Protein 8C27 (pdb70)

Secondary structure (DSSP, 8-state):
-----EE--BTTEEEEEEEEEETTEEE-EEEEE---EEEEEEEEEEEEEEEEEEETTEEEEEEEEEEEEEEEEEEE--EES-EEEEEES--SSS-EEEEEE-SSEEEEEEEEETTEEEEEEEE-PPP----/--PPPEE--BTTBEEEEEEEEETTEEE-EEEEE---EEEEEEEE--EEEEEEEESSSSEEEEEEE--EEEEEEEEE--EES-EEEEE-S--TTS-EEEEEE-SSEEEEEEEEETTEEEEEEEE-

Nearest PDB structures (foldseek):
  8c27-assembly1_A  TM=1.008E+00  e=6.687E-25  Streptococcus agalactiae
  8c27-assembly2_B  TM=8.966E-01  e=3.170E-21  Streptococcus agalactiae
  2xtl-assembly1_A  TM=9.136E-01  e=6.157E-16  Streptococcus agalactiae 515
  4qqo-assembly1_A  TM=1.684E-01  e=1.801E-01  Mus musculus
  7qid-assembly1_C  TM=2.859E-01  e=2.344E+00  Homo sapiens

Solvent-accessible surface area: 14964 Å² total; per-residue (Å²): 172,72,144,41,82,81,18,95,4,72,102,112,64,0,25,1,34,0,38,0,1,49,114,56,77,127,32,66,102,49,131,40,107,13,65,0,52,2,28,0,20,11,69,47,160,132,28,124,24,71,125,138,114,124,126,122,73,120,78,111,52,80,89,19,136,75,54,120,65,39,108,43,26,35,5,58,3,25,8,0,7,7,10,45,16,8,3,29,84,13,57,59,89,74,40,7,56,0,40,6,118,26,78,38,20,18,23,52,12,64,35,22,93,125,6,50,0,39,0,63,0,38,103,83,74,144,160,125,118,126,228,156,61,130,34,72,91,18,94,2,67,102,116,67,0,21,1,33,2,42,1,0,60,132,46,102,112,25,66,103,50,138,47,115,12,78,0,54,1,28,0,21,12,63,73,106,101,43,126,64,94,86,168,74,140,147,112,65,136,82,129,70,50,93,14,93,107,96,116,66,49,103,42,18,31,3,88,6,36,10,0,6,8,12,40,14,8,0,27,90,13,63,67,94,79,31,7,56,1,50,15,201,21,80,31,11,26,22,41,13,69,35,23,104,116,6,48,0,42,0,70,0,29,96,131

InterPro domains:
  IPR013783 Immunoglobulin-like fold [G3DSA:2.60.40.10] (31-193)
  IPR013783 Immunoglobulin-like fold [G3DSA:2.60.40.10] (457-640)
  IPR019931 LPXTG cell wall anchor motif [PF00746] (636-670)
  IPR026466 Fimbrial isopeptide formation D2 domain [TIGR04226] (193-332)
  IPR032332 Gram-positive pilin backbone subunit 3, Cna-B-like domain [PF16570] (393-479)
  IPR032334 Gram-positive pilin backbone subunit 2, Cna-B-like domain [PF16569] (222-335)
  IPR032364 Gram-positive pilin subunit D1, N-terminal [PF16555] (34-191)
  IPR041033 SpaA-like, prealbumin fold domain subgroup 1 [PF17802] (558-611)

Organism: Streptococcus agalactiae (NCBI:txid1311)

Foldseek 3Di:
DDDWDKDFADPQKAKEWEFEDEPNHGDADQVAFWWKKKWKKWFDWPAWDWDWDDDPHDIDIGIDTDTDIDTDDMDTDTHRHTDMDMDGRHDRVTMMTMDMDTPQWDWDQPDGPDRYGYTYTYGDDDDDDDD/DEDWDKDFADPQKAKEWEFEDEVNHTDADQPAFWWKKKWKWWKDFDWDDWDWDQDPNDTDTHTRIDIDTHTDDMDTDTHNHTDMDMDGNHDRPTMITMDMDIPQWDWDFDDCPNRYTYIYTYGD

Structure (mmCIF, N/CA/C/O backbone):
data_8C27
#
_entry.id   8C27
#
_cell.length_a   71.391
_cell.length_b   118.047
_cell.length_c   189.815
_cell.angle_alpha   90.000
_cell.angle_beta   90.000
_cell.angle_gamma   90.000
#
_symmetry.space_group_name_H-M   'F 2 2 2'
#
loop_
_entity.id
_entity.type
_entity.pdbx_description
1 polymer 'PI-2a backbone protein'
2 non-polymer 1,2-ETHANEDIOL
3 water water
#
loop_
_atom_site.group_PDB
_atom_site.id
_atom_site.type_symbol
_atom_site.label_atom_id
_atom_site.label_alt_id
_atom_site.label_comp_id
_atom_site.label_asym_id
_atom_site.label_entity_id
_atom_site.label_seq_id
_atom_site.pdbx_PDB_ins_code
_atom_site.Cartn_x
_atom_site.Cartn_y
_atom_site.Cartn_z
_atom_site.occupancy
_atom_site.B_iso_or_equiv
_atom_site.auth_seq_id
_atom_site.auth_comp_id
_atom_site.auth_asym_id
_atom_site.auth_atom_id
_atom_site.pdbx_PDB_model_num
ATOM 1 N N . GLU A 1 1 ? -2.90600 12.28900 -19.08400 1.000 98.59348 26 GLU A N 1
ATOM 2 C CA . GLU A 1 1 ? -1.91400 12.50700 -20.17500 1.000 94.30348 26 GLU A CA 1
ATOM 3 C C . GLU A 1 1 ? -2.00700 11.38500 -21.22400 1.000 88.71500 26 GLU A C 1
ATOM 4 O O . GLU A 1 1 ? -1.19600 11.30200 -22.14900 1.000 87.78838 26 GLU A O 1
ATOM 10 N N . ASN A 1 2 ? -3.05800 10.56100 -21.13200 1.000 84.97222 27 ASN A N 1
ATOM 11 C CA . ASN A 1 2 ? -2.99200 9.17400 -21.56300 1.000 81.14464 27 ASN A CA 1
ATOM 12 C C . ASN A 1 2 ? -3.20600 9.01100 -23.06900 1.000 76.85268 27 ASN A C 1
ATOM 13 O O . ASN A 1 2 ? -3.57800 9.93600 -23.80600 1.000 69.25779 27 ASN A O 1
ATOM 18 N N . GLU A 1 3 ? -2.95500 7.76500 -23.48100 1.000 74.92165 28 GLU A N 1
ATOM 19 C CA . GLU A 1 3 ? -3.25100 7.27000 -24.81100 1.000 78.66460 28 GLU A CA 1
ATOM 20 C C . GLU A 1 3 ? -4.72300 6.83000 -24.85600 1.000 73.41290 28 GLU A C 1
ATOM 21 O O . GLU A 1 3 ? -5.12800 6.05700 -23.97800 1.000 75.33917 28 GLU A O 1
ATOM 27 N N . PRO A 1 4 ? -5.56000 7.30100 -25.83900 1.000 65.01101 29 PRO A N 1
ATOM 28 C CA . PRO A 1 4 ? -6.90700 6.76500 -26.08000 1.000 67.74367 29 PRO A CA 1
ATOM 29 C C . PRO A 1 4 ? -6.99500 5.24000 -26.01800 1.000 68.33105 29 PRO A C 1
ATOM 30 O O . PRO A 1 4 ? -6.06500 4.54800 -26.42300 1.000 75.55718 29 PRO A O 1
ATOM 34 N N . LYS A 1 5 ? -8.12000 4.73300 -25.49500 1.000 58.45536 30 LYS A N 1
ATOM 35 C CA . LYS A 1 5 ? -8.32700 3.30900 -25.31800 1.000 59.66939 30 LYS A CA 1
ATOM 36 C C . LYS A 1 5 ? -9.42600 2.81100 -26.24700 1.000 57.98668 30 LYS A C 1
ATOM 37 O O . LYS A 1 5 ? -10.29900 3.56500 -26.67600 1.000 60.81479 30 LYS A O 1
ATOM 43 N N . GLU A 1 6 ? -9.35800 1.50400 -26.51300 1.000 51.07088 31 GLU A N 1
ATOM 44 C CA . GLU A 1 6 ? -10.32400 0.81800 -27.33900 1.000 49.74033 31 GLU A CA 1
ATOM 45 C C . GLU A 1 6 ? -11.08700 -0.20400 -26.50300 1.000 51.08109 31 GLU A C 1
ATOM 46 O O . GLU A 1 6 ? -10.69700 -0.58700 -25.40400 1.000 54.40773 31 GLU A O 1
ATOM 52 N N . GLY A 1 7 ? -12.17100 -0.69700 -27.08500 1.000 50.88734 32 GLY A N 1
ATOM 53 C CA . GLY A 1 7 ? -13.05500 -1.63800 -26.42900 1.000 48.34676 32 GLY A CA 1
ATOM 54 C C . GLY A 1 7 ? -14.28500 -1.79000 -27.31400 1.000 50.68856 32 GLY A C 1
ATOM 55 O O . GLY A 1 7 ? -14.36600 -1.14900 -28.37200 1.000 50.39395 32 GLY A O 1
ATOM 56 N N . ILE A 1 8 ? -15.20300 -2.64800 -26.86800 1.000 45.53029 33 ILE A N 1
ATOM 57 C CA . ILE A 1 8 ? -16.36300 -3.03500 -27.65200 1.000 46.95722 33 ILE A CA 1
ATOM 58 C C . ILE A 1 8 ? -17.62000 -2.52500 -26.94300 1.000 46.78195 33 ILE A C 1
ATOM 59 O O . ILE A 1 8 ? -17.58800 -2.19600 -25.74800 1.000 46.80778 33 ILE A O 1
ATOM 64 N N . PRO A 1 9 ? -18.74000 -2.34100 -27.67900 1.000 41.72894 34 PRO A N 1
ATOM 65 C CA . PRO A 1 9 ? -19.98800 -1.95700 -27.04400 1.000 43.47066 34 PRO A CA 1
ATOM 66 C C . PRO A 1 9 ? -20.47600 -3.05900 -26.11100 1.000 45.65711 34 PRO A C 1
ATOM 67 O O . PRO A 1 9 ? -20.10300 -4.21000 -26.26800 1.000 47.13676 34 PRO A O 1
ATOM 71 N N . VAL A 1 10 ? -21.28100 -2.67400 -25.11800 1.000 41.35465 35 VAL A N 1
ATOM 72 C CA . VAL A 1 10 ? -22.15300 -3.60400 -24.43800 1.000 41.78903 35 VAL A CA 1
ATOM 73 C C . VAL A 1 10 ? -23.55200 -3.20600 -24.86700 1.000 49.01558 35 VAL A C 1
ATOM 74 O O . VAL A 1 10 ? -23.92200 -2.04500 -24.72100 1.000 51.48246 35 VAL A O 1
ATOM 78 N N . ASP A 1 11 ? -24.27200 -4.15800 -25.47000 1.000 56.03003 36 ASP A N 1
ATOM 79 C CA . ASP A 1 11 ? -25.64700 -3.97200 -25.90900 1.000 53.11520 36 ASP A CA 1
ATOM 80 C C . ASP A 1 11 ? -25.75800 -2.80500 -26.89000 1.000 47.27737 36 ASP A C 1
ATOM 81 O O . ASP A 1 11 ? -26.63900 -1.96400 -26.75100 1.000 48.32567 36 ASP A O 1
ATOM 86 N N . LYS A 1 12 ? -24.84100 -2.73400 -27.86100 1.000 41.60066 37 LYS A N 1
ATOM 87 C CA . LYS A 1 12 ? -24.91300 -1.73400 -28.91800 1.000 44.78526 37 LYS A CA 1
ATOM 88 C C . LYS A 1 12 ? -24.65600 -0.30500 -28.42300 0.800 43.17390 37 LYS A C 1
ATOM 89 O O . LYS A 1 12 ? -25.01000 0.64400 -29.11500 0.800 40.52623 37 LYS A O 1
ATOM 95 N N . LYS A 1 13 ? -24.02000 -0.13700 -27.25200 1.000 44.42009 38 LYS A N 1
ATOM 96 C CA . LYS A 1 13 ? -23.85700 1.17200 -26.62800 1.000 43.00314 38 LYS A CA 1
ATOM 97 C C . LYS A 1 13 ? -22.47900 1.27700 -25.96800 1.000 42.04393 38 LYS A C 1
ATOM 98 O O . LYS A 1 13 ? -21.93400 0.26100 -25.55400 1.000 40.71368 38 LYS A O 1
ATOM 104 N N . ILE A 1 14 ? -21.91700 2.50700 -25.98600 1.000 37.18934 39 ILE A N 1
ATOM 105 C CA . ILE A 1 14 ? -20.67800 2.91000 -25.33100 1.000 33.39829 39 ILE A CA 1
ATOM 106 C C . ILE A 1 14 ? -20.93100 4.26400 -24.67200 1.000 38.87504 39 ILE A C 1
ATOM 107 O O . ILE A 1 14 ? -21.15600 5.26300 -25.35200 1.000 39.83119 39 ILE A O 1
ATOM 112 N N . THR A 1 15 ? -20.84000 4.28300 -23.34200 1.000 42.09776 40 THR A N 1
ATOM 113 C CA . THR A 1 15 ? -20.96700 5.46800 -22.50500 1.000 39.55047 40 THR A CA 1
ATOM 114 C C . THR A 1 15 ? -19.59400 6.08600 -22.23200 1.000 42.40286 40 THR A C 1
ATOM 115 O O . THR A 1 15 ? -18.70900 5.40200 -21.72000 1.000 45.20913 40 THR A O 1
ATOM 119 N N . VAL A 1 16 ? -19.41600 7.37500 -22.54700 1.000 41.01059 41 VAL A N 1
ATOM 120 C CA . VAL A 1 16 ? -18.30700 8.15300 -21.98700 1.000 48.24832 41 VAL A CA 1
ATOM 121 C C . VAL A 1 16 ? -18.68800 8.67600 -20.59000 1.000 48.74970 41 VAL A C 1
ATOM 122 O O . VAL A 1 16 ? -19.67300 9.40500 -20.39300 1.000 49.10952 41 VAL A O 1
ATOM 126 N N . ASN A 1 17 ? -17.88300 8.32000 -19.59500 1.000 45.82150 42 ASN A N 1
ATOM 127 C CA . ASN A 1 17 ? -18.22100 8.66500 -18.22800 1.000 49.54618 42 ASN A CA 1
ATOM 128 C C . ASN A 1 17 ? -17.17300 9.66200 -17.76000 1.000 48.80129 42 ASN A C 1
ATOM 129 O O . ASN A 1 17 ? -16.07800 9.23200 -17.44000 1.000 47.07324 42 ASN A O 1
ATOM 134 N N . LYS A 1 18 ? -17.53700 10.96300 -17.78000 1.000 47.06482 43 LYS A N 1
ATOM 135 C CA . LYS A 1 18 ? -16.62500 12.10400 -17.68100 1.000 50.25980 43 LYS A CA 1
ATOM 136 C C . LYS A 1 18 ? -16.63300 12.78000 -16.28800 1.000 53.16913 43 LYS A C 1
ATOM 137 O O . LYS A 1 18 ? -17.70100 13.02500 -15.71200 1.000 55.77278 43 LYS A O 1
ATOM 143 N N . THR A 1 19 ? -15.42300 13.05400 -15.74200 1.000 53.40793 44 THR A N 1
ATOM 144 C CA . THR A 1 19 ? -15.19300 13.93800 -14.59700 1.000 52.92465 44 THR A CA 1
ATOM 145 C C . THR A 1 19 ? -14.19100 15.04000 -14.97200 1.000 52.63151 44 THR A C 1
ATOM 146 O O . THR A 1 19 ? -13.57500 14.97700 -16.03800 1.000 55.32281 44 THR A O 1
ATOM 150 N N . TRP A 1 20 ? -14.08500 16.06800 -14.09900 1.000 57.53899 45 TRP A N 1
ATOM 151 C CA . TRP A 1 20 ? -13.13800 17.18100 -14.20900 1.000 57.85241 45 TRP A CA 1
ATOM 152 C C . TRP A 1 20 ? -12.34500 17.32900 -12.91000 1.000 62.91858 45 TRP A C 1
ATOM 153 O O . TRP A 1 20 ? -12.71300 16.74600 -11.88800 1.000 62.58853 45 TRP A O 1
ATOM 164 N N . ALA A 1 21 ? -11.24200 18.09900 -12.95900 1.000 69.44127 46 ALA A N 1
ATOM 165 C CA . ALA A 1 21 ? -10.30100 18.13900 -11.83800 1.000 76.63183 46 ALA A CA 1
ATOM 166 C C . ALA A 1 21 ? -9.22700 19.23100 -12.00200 1.000 74.52417 46 ALA A C 1
ATOM 167 O O . ALA A 1 21 ? -8.81200 19.58800 -13.10500 1.000 69.17461 46 ALA A O 1
ATOM 169 N N . VAL A 1 22 ? -8.80000 19.79200 -10.86100 1.000 80.62950 47 VAL A N 1
ATOM 170 C CA . VAL A 1 22 ? -7.52600 20.48600 -10.79400 1.000 78.05090 47 VAL A CA 1
ATOM 171 C C . VAL A 1 22 ? -6.71600 19.84500 -9.66700 1.000 80.30190 47 VAL A C 1
ATOM 172 O O . VAL A 1 22 ? -7.28200 19.43000 -8.66300 1.000 81.31282 47 VAL A O 1
ATOM 176 N N . ASP A 1 23 ? -5.41400 19.66100 -9.93100 1.000 77.52929 48 ASP A N 1
ATOM 177 C CA . ASP A 1 23 ? -4.46700 18.96600 -9.07000 1.000 85.40443 48 ASP A CA 1
ATOM 178 C C . ASP A 1 23 ? -5.07600 17.70900 -8.44200 1.000 85.87720 48 ASP A C 1
ATOM 179 O O . ASP A 1 23 ? -4.89400 17.45600 -7.25300 1.000 87.51610 48 ASP A O 1
ATOM 184 N N . GLY A 1 24 ? -5.70500 16.87400 -9.28500 1.000 88.02933 49 GLY A N 1
ATOM 185 C CA . GLY A 1 24 ? -6.36200 15.65600 -8.84000 1.000 87.74296 49 GLY A CA 1
ATOM 186 C C . GLY A 1 24 ? -7.37200 15.98700 -7.74800 1.000 88.46089 49 GLY A C 1
ATOM 187 O O . GLY A 1 24 ? -7.41100 15.31800 -6.72800 1.000 90.50966 49 GLY A O 1
ATOM 188 N N . ASN A 1 25 ? -8.11000 17.08700 -7.95800 1.000 90.37773 50 ASN A N 1
ATOM 189 C CA . ASN A 1 25 ? -9.19000 17.52800 -7.08900 1.000 87.81121 50 ASN A CA 1
ATOM 190 C C . ASN A 1 25 ? -10.49900 17.45500 -7.87700 1.000 85.86841 50 ASN A C 1
ATOM 191 O O . ASN A 1 25 ? -10.66900 18.22300 -8.83100 1.000 76.56837 50 ASN A O 1
ATOM 196 N N . GLU A 1 26 ? -11.40200 16.54500 -7.46100 0.940 85.64672 51 GLU A N 1
ATOM 197 C CA . GLU A 1 26 ? -12.75800 16.48100 -7.99000 0.940 81.52897 51 GLU A CA 1
ATOM 198 C C . GLU A 1 26 ? -13.33600 17.90300 -8.02900 0.940 77.05154 51 GLU A C 1
ATOM 199 O O . GLU A 1 26 ? -13.50900 18.54600 -6.99800 0.940 76.70096 51 GLU A O 1
ATOM 205 N N . VAL A 1 27 ? -13.58300 18.37100 -9.26200 1.000 71.79633 52 VAL A N 1
ATOM 206 C CA . VAL A 1 27 ? -14.22200 19.63400 -9.59900 1.000 67.51831 52 VAL A CA 1
ATOM 207 C C . VAL A 1 27 ? -15.57600 19.34700 -10.27700 1.000 69.46784 52 VAL A C 1
ATOM 208 O O . VAL A 1 27 ? -15.79900 18.26700 -10.85000 1.000 73.53550 52 VAL A O 1
ATOM 212 N N . ASN A 1 28 ? -16.50200 20.31600 -10.15300 1.000 65.82604 53 ASN A N 1
ATOM 213 C CA . ASN A 1 28 ? -17.88700 20.20700 -10.60200 1.000 60.27912 53 ASN A CA 1
ATOM 214 C C . ASN A 1 28 ? -18.50700 21.60200 -10.58500 1.000 56.61211 53 ASN A C 1
ATOM 215 O O . ASN A 1 28 ? -19.04500 22.03900 -9.57700 1.000 59.86588 53 ASN A O 1
ATOM 220 N N . LYS A 1 29 ? -18.40400 22.31000 -11.70100 1.000 59.36335 54 LYS A N 1
ATOM 221 C CA . LYS A 1 29 ? -18.79000 23.70000 -11.77200 1.000 56.27819 54 LYS A CA 1
ATOM 222 C C . LYS A 1 29 ? -19.62200 23.90700 -13.03600 1.000 56.13018 54 LYS A C 1
ATOM 223 O O . LYS A 1 29 ? -19.10200 24.11400 -14.12800 1.000 56.88555 54 LYS A O 1
ATOM 229 N N . ALA A 1 30 ? -20.93900 23.90500 -12.83000 1.000 56.90451 55 ALA A N 1
ATOM 230 C CA . ALA A 1 30 ? -21.94300 23.96100 -13.87900 1.000 54.74725 55 ALA A CA 1
ATOM 231 C C . ALA A 1 30 ? -21.90100 25.27000 -14.66100 1.000 55.03374 55 ALA A C 1
ATOM 232 O O . ALA A 1 30 ? -22.57400 25.34600 -15.68300 1.000 53.09068 55 ALA A O 1
ATOM 234 N N . ASP A 1 31 ? -21.17800 26.29400 -14.16500 1.000 56.98474 56 ASP A N 1
ATOM 235 C CA . ASP A 1 31 ? -21.12100 27.60000 -14.82600 1.000 61.82856 56 ASP A CA 1
ATOM 236 C C . ASP A 1 31 ? -19.79900 27.75700 -15.59300 1.000 56.90852 56 ASP A C 1
ATOM 237 O O . ASP A 1 31 ? -19.64300 28.68000 -16.40200 1.000 52.61979 56 ASP A O 1
ATOM 242 N N . GLU A 1 32 ? -18.87400 26.81200 -15.36900 1.000 50.77608 57 GLU A N 1
ATOM 243 C CA . GLU A 1 32 ? -17.61000 26.80300 -16.07700 1.000 58.49066 57 GLU A CA 1
ATOM 244 C C . GLU A 1 32 ? -17.78100 26.09100 -17.40700 1.000 55.83627 57 GLU A C 1
ATOM 245 O O . GLU A 1 32 ? -17.82500 24.87100 -17.43500 1.000 52.73566 57 GLU A O 1
ATOM 251 N N . THR A 1 33 ? -17.88400 26.87100 -18.47700 1.000 48.74182 58 THR A N 1
ATOM 252 C CA . THR A 1 33 ? -17.85500 26.36800 -19.83400 1.000 48.44104 58 THR A CA 1
ATOM 253 C C . THR A 1 33 ? -16.61200 25.54800 -20.13700 1.000 50.95676 58 THR A C 1
ATOM 254 O O . THR A 1 33 ? -15.57300 25.74300 -19.52500 1.000 57.37220 58 THR A O 1
ATOM 258 N N . VAL A 1 34 ? -16.76800 24.62200 -21.09200 1.000 47.13727 59 VAL A N 1
ATOM 259 C CA . VAL A 1 34 ? -15.67700 23.87200 -21.69700 1.000 45.40675 59 VAL A CA 1
ATOM 260 C C . VAL A 1 34 ? -16.00600 23.68800 -23.18000 1.000 46.63734 59 VAL A C 1
ATOM 261 O O . VAL A 1 34 ? -17.15200 23.91000 -23.57900 1.000 48.58881 59 VAL A O 1
ATOM 265 N N . ASP A 1 35 ? -14.99700 23.38000 -24.01600 1.000 50.83385 60 ASP A N 1
ATOM 266 C CA . ASP A 1 35 ? -15.26400 23.03100 -25.41300 1.000 57.33401 60 ASP A CA 1
ATOM 267 C C . ASP A 1 35 ? -14.81900 21.60100 -25.77600 1.000 50.00623 60 ASP A C 1
ATOM 268 O O . ASP A 1 35 ? -14.66600 21.29400 -26.94900 1.000 50.91703 60 ASP A O 1
ATOM 273 N N . ALA A 1 36 ? -14.69600 20.70100 -24.80000 1.000 45.17057 61 ALA A N 1
ATOM 274 C CA . ALA A 1 36 ? -14.48100 19.28700 -25.07600 1.000 52.83395 61 ALA A CA 1
ATOM 275 C C . ALA A 1 36 ? -15.45400 18.78000 -26.14700 1.000 47.60633 61 ALA A C 1
ATOM 276 O O . ALA A 1 36 ? -16.66100 18.92400 -26.02700 1.000 53.85411 61 ALA A O 1
ATOM 278 N N . VAL A 1 37 ? -14.87400 18.26000 -27.23300 1.000 48.36042 62 VAL A N 1
ATOM 279 C CA . VAL A 1 37 ? -15.56100 17.47100 -28.24000 1.000 49.07782 62 VAL A CA 1
ATOM 280 C C . VAL A 1 37 ? -15.04400 16.04000 -28.14200 1.000 44.29872 62 VAL A C 1
ATOM 281 O O . VAL A 1 37 ? -13.85200 15.83100 -27.96900 1.000 45.02067 62 VAL A O 1
ATOM 285 N N . PHE A 1 38 ? -15.96100 15.07200 -28.21900 1.000 43.81904 63 PHE A N 1
ATOM 286 C CA . PHE A 1 38 ? -15.62400 13.65400 -28.21700 1.000 48.16081 63 PHE A CA 1
ATOM 287 C C . PHE A 1 38 ? -15.97500 13.07300 -29.56600 1.000 45.90164 63 PHE A C 1
ATOM 288 O O . PHE A 1 38 ? -17.09600 13.28700 -30.02000 1.000 43.39341 63 PHE A O 1
ATOM 296 N N . THR A 1 39 ? -15.00700 12.38800 -30.18400 1.000 41.98934 64 THR A N 1
ATOM 297 C CA . THR A 1 39 ? -15.26300 11.70300 -31.44000 1.000 46.42794 64 THR A CA 1
ATOM 298 C C . THR A 1 39 ? -15.20300 10.19700 -31.18500 1.000 45.04628 64 THR A C 1
ATOM 299 O O . THR A 1 39 ? -14.25500 9.68200 -30.58100 1.000 41.12580 64 THR A O 1
ATOM 303 N N . LEU A 1 40 ? -16.27400 9.50300 -31.58800 1.000 36.38307 65 LEU A N 1
ATOM 304 C CA . LEU A 1 40 ? -16.26600 8.05200 -31.55400 1.000 35.77044 65 LEU A CA 1
ATOM 305 C C . LEU A 1 40 ? -15.68500 7.54400 -32.87500 1.000 43.33700 65 LEU A C 1
ATOM 306 O O . LEU A 1 40 ? -16.04100 7.98700 -33.99200 1.000 41.24643 65 LEU A O 1
ATOM 311 N N . GLN A 1 41 ? -14.77200 6.58600 -32.74100 1.000 37.20850 66 GLN A N 1
ATOM 312 C CA . GLN A 1 41 ? -14.14000 6.02900 -33.91400 1.000 39.74470 66 GLN A CA 1
ATOM 313 C C . GLN A 1 41 ? -14.25400 4.51600 -33.84500 1.000 38.79884 66 GLN A C 1
ATOM 314 O O . GLN A 1 41 ? -14.17800 3.93800 -32.76300 1.000 38.70921 66 GLN A O 1
ATOM 320 N N . VAL A 1 42 ? -14.53800 3.92800 -35.01300 1.000 43.18862 67 VAL A N 1
ATOM 321 C CA . VAL A 1 42 ? -14.49600 2.49000 -35.19700 1.000 43.38909 67 VAL A CA 1
ATOM 322 C C . VAL A 1 42 ? -13.32700 2.13500 -36.12900 1.000 43.29395 67 VAL A C 1
ATOM 323 O O . VAL A 1 42 ? -12.96300 2.88400 -37.06400 1.000 42.05170 67 VAL A O 1
ATOM 327 N N . LYS A 1 43 ? -12.77100 0.94800 -35.85500 1.000 46.70480 68 LYS A N 1
ATOM 328 C CA . LYS A 1 43 ? -11.74300 0.30000 -36.66700 1.000 49.45924 68 LYS A CA 1
ATOM 329 C C . LYS A 1 43 ? -12.43500 -0.46000 -37.80500 1.000 52.67524 68 LYS A C 1
ATOM 330 O O . LYS A 1 43 ? -13.02800 -1.50900 -37.57200 1.000 55.50922 68 LYS A O 1
ATOM 336 N N . GLN A 1 44 ? -12.40700 0.12300 -39.01500 1.000 57.03100 69 GLN A N 1
ATOM 337 C CA . GLN A 1 44 ? -13.21300 -0.28200 -40.16100 1.000 53.33086 69 GLN A CA 1
ATOM 338 C C . GLN A 1 44 ? -12.33500 -0.98400 -41.20700 1.000 65.59366 69 GLN A C 1
ATOM 339 O O . GLN A 1 44 ? -11.46300 -0.34100 -41.80600 1.000 63.76322 69 GLN A O 1
ATOM 345 N N . ARG A 1 45 ? -12.59500 -2.29700 -41.42300 1.000 67.18556 70 ARG A N 1
ATOM 346 C CA . ARG A 1 45 ? -11.95000 -3.13400 -42.43100 1.000 57.45008 70 ARG A CA 1
ATOM 347 C C . ARG A 1 45 ? -12.51600 -2.80600 -43.80700 1.000 58.70134 70 ARG A C 1
ATOM 348 O O . ARG A 1 45 ? -13.71000 -2.92400 -44.00900 1.000 58.62220 70 ARG A O 1
ATOM 356 N N . TYR A 1 46 ? -11.64000 -2.37800 -44.73500 1.000 60.41506 71 TYR A N 1
ATOM 357 C CA . TYR A 1 46 ? -12.00400 -2.05200 -46.11100 1.000 55.52691 71 TYR A CA 1
ATOM 358 C C . TYR A 1 46 ? -11.62800 -3.18600 -47.06700 1.000 57.33398 71 TYR A C 1
ATOM 359 O O . TYR A 1 46 ? -12.05500 -3.18900 -48.21200 1.000 57.30061 71 TYR A O 1
ATOM 368 N N . GLY A 1 47 ? -10.82500 -4.14400 -46.59000 1.000 60.57903 72 GLY A N 1
ATOM 369 C CA . GLY A 1 47 ? -10.59900 -5.37300 -47.31300 1.000 51.69858 72 GLY A CA 1
ATOM 370 C C . GLY A 1 47 ? -9.16200 -5.48800 -47.81900 1.000 53.16415 72 GLY A C 1
ATOM 371 O O . GLY A 1 47 ? -8.20600 -5.03300 -47.18700 1.000 51.40385 72 GLY A O 1
ATOM 372 N N . GLU A 1 48 ? -9.04700 -6.13300 -48.97800 1.000 48.16019 73 GLU A N 1
ATOM 373 C CA . GLU A 1 48 ? -7.80200 -6.61300 -49.54000 1.000 54.47700 73 GLU A CA 1
ATOM 374 C C . GLU A 1 48 ? -7.30700 -5.57100 -50.53200 1.000 46.28802 73 GLU A C 1
ATOM 375 O O . GLU A 1 48 ? -7.98700 -5.30900 -51.50100 1.000 45.08641 73 GLU A O 1
ATOM 381 N N . GLY A 1 49 ? -6.18800 -4.91100 -50.22200 1.000 44.28637 74 GLY A N 1
ATOM 382 C CA . GLY A 1 49 ? -5.50800 -4.01100 -51.13700 1.000 39.44528 74 GLY A CA 1
ATOM 383 C C . GLY A 1 49 ? -4.03100 -4.40400 -51.21900 1.000 44.02370 74 GLY A C 1
ATOM 384 O O . GLY A 1 49 ? -3.71600 -5.56200 -50.95200 1.000 44.07652 74 GLY A O 1
ATOM 385 N N . THR A 1 50 ? -3.13800 -3.45100 -51.55100 1.000 39.27351 75 THR A N 1
ATOM 386 C CA . THR A 1 50 ? -1.71800 -3.71400 -51.68000 1.000 39.00749 75 THR A CA 1
ATOM 387 C C . THR A 1 50 ? -0.91700 -2.55800 -51.10600 1.000 40.02852 75 THR A C 1
ATOM 388 O O . THR A 1 50 ? -1.39000 -1.43500 -51.11600 1.000 41.22183 75 THR A O 1
ATOM 392 N N . LYS A 1 51 ? 0.29800 -2.86300 -50.64400 1.000 40.82490 76 LYS A N 1
ATOM 393 C CA . LYS A 1 51 ? 1.33000 -1.88400 -50.37000 1.000 37.77807 76 LYS A CA 1
ATOM 394 C C . LYS A 1 51 ? 2.43500 -2.04800 -51.40600 1.000 42.37407 76 LYS A C 1
ATOM 395 O O . LYS A 1 51 ? 2.90000 -3.16600 -51.59200 1.000 42.46059 76 LYS A O 1
ATOM 401 N N . LYS A 1 52 ? 2.83000 -0.94700 -52.05800 1.000 36.68728 77 LYS A N 1
ATOM 402 C CA . LYS A 1 52 ? 3.87500 -0.94500 -53.05500 1.000 38.83195 77 LYS A CA 1
ATOM 403 C C . LYS A 1 52 ? 5.01900 -0.07500 -52.56300 1.000 39.93589 77 LYS A C 1
ATOM 404 O O . LYS A 1 52 ? 4.79100 0.97900 -51.99700 1.000 38.63566 77 LYS A O 1
ATOM 410 N N . ILE A 1 53 ? 6.24400 -0.44500 -52.92600 1.000 41.91722 78 ILE A N 1
ATOM 411 C CA . ILE A 1 53 ? 7.42200 0.24400 -52.44400 1.000 40.68086 78 ILE A CA 1
ATOM 412 C C . ILE A 1 53 ? 8.56000 -0.23000 -53.32700 1.000 41.72811 78 ILE A C 1
ATOM 413 O O . ILE A 1 53 ? 8.75200 -1.43400 -53.43800 1.000 43.88735 78 ILE A O 1
ATOM 418 N N . GLU A 1 54 ? 9.32500 0.70500 -53.89100 1.000 40.14136 79 GLU A N 1
ATOM 419 C CA . GLU A 1 54 ? 10.60500 0.36900 -54.50500 1.000 41.55496 79 GLU A CA 1
ATOM 420 C C . GLU A 1 54 ? 11.59000 -0.16400 -53.46700 1.000 45.48279 79 GLU A C 1
ATOM 421 O O . GLU A 1 54 ? 11.89000 0.51400 -52.49000 1.000 49.75152 79 GLU A O 1
ATOM 427 N N . TYR A 1 55 ? 12.11400 -1.36800 -53.72800 1.000 48.23785 80 TYR A N 1
ATOM 428 C CA . TYR A 1 55 ? 13.15500 -1.98600 -52.93400 1.000 47.62919 80 TYR A CA 1
ATOM 429 C C . TYR A 1 55 ? 14.13300 -2.64600 -53.89200 1.000 47.67643 80 TYR A C 1
ATOM 430 O O . TYR A 1 55 ? 13.69600 -3.47100 -54.67700 1.000 46.44853 80 TYR A O 1
ATOM 439 N N . ASP A 1 56 ? 15.42300 -2.27800 -53.80200 1.000 51.16989 81 ASP A N 1
ATOM 440 C CA . ASP A 1 56 ? 16.51700 -2.97800 -54.46900 1.000 50.96139 81 ASP A CA 1
ATOM 441 C C . ASP A 1 56 ? 16.29100 -2.98500 -55.97200 1.000 53.99537 81 ASP A C 1
ATOM 442 O O . ASP A 1 56 ? 16.43200 -4.03700 -56.59600 1.000 53.82630 81 ASP A O 1
ATOM 447 N N . GLY A 1 57 ? 15.94200 -1.81100 -56.51900 1.000 50.51775 82 GLY A N 1
ATOM 448 C CA . GLY A 1 57 ? 15.93400 -1.59300 -57.95900 1.000 45.52464 82 GLY A CA 1
ATOM 449 C C . GLY A 1 57 ? 14.56900 -1.79900 -58.61900 1.000 46.12300 82 GLY A C 1
ATOM 450 O O . GLY A 1 57 ? 14.42700 -1.54400 -59.81200 1.000 48.10375 82 GLY A O 1
ATOM 451 N N . GLN A 1 58 ? 13.56400 -2.24400 -57.85400 1.000 41.10870 83 GLN A N 1
ATOM 452 C CA . GLN A 1 58 ? 12.30500 -2.65900 -58.44500 1.000 44.73155 83 GLN A CA 1
ATOM 453 C C . GLN A 1 58 ? 11.13900 -2.53600 -57.45800 1.000 43.96296 83 GLN A C 1
ATOM 454 O O . GLN A 1 58 ? 11.27200 -2.80200 -56.27000 1.000 45.11252 83 GLN A O 1
ATOM 460 N N . THR A 1 59 ? 9.95400 -2.24000 -58.00200 1.000 44.33754 84 THR A N 1
ATOM 461 C CA . THR A 1 59 ? 8.72500 -2.23400 -57.23100 1.000 38.72859 84 THR A CA 1
ATOM 462 C C . THR A 1 59 ? 8.39800 -3.60300 -56.65900 1.000 41.43270 84 THR A C 1
ATOM 463 O O . THR A 1 59 ? 8.43900 -4.60500 -57.35600 1.000 53.51744 84 THR A O 1
ATOM 467 N N . TYR A 1 60 ? 8.19900 -3.62900 -55.34000 1.000 41.68901 85 TYR A N 1
ATOM 468 C CA . TYR A 1 60 ? 7.61700 -4.75400 -54.63200 1.000 43.48431 85 TYR A CA 1
ATOM 469 C C . TYR A 1 60 ? 6.19700 -4.37800 -54.25300 1.000 41.87578 85 TYR A C 1
ATOM 470 O O . TYR A 1 60 ? 5.97700 -3.26000 -53.78600 1.000 44.72385 85 TYR A O 1
ATOM 479 N N . SER A 1 61 ? 5.26900 -5.33000 -54.43100 1.000 44.05949 86 SER A N 1
ATOM 480 C CA . SER A 1 61 ? 3.84800 -5.06000 -54.28700 1.000 39.39218 86 SER A CA 1
ATOM 481 C C . SER A 1 61 ? 3.21100 -6.24800 -53.57000 1.000 42.36449 86 SER A C 1
ATOM 482 O O . SER A 1 61 ? 3.13700 -7.32900 -54.14000 1.000 46.10403 86 SER A O 1
ATOM 485 N N . ILE A 1 62 ? 2.80900 -6.00600 -52.30100 1.000 44.59595 87 ILE A N 1
ATOM 486 C CA . ILE A 1 62 ? 2.41900 -7.01700 -51.32300 1.000 46.86054 87 ILE A CA 1
ATOM 487 C C . ILE A 1 62 ? 0.93000 -6.84000 -51.01400 1.000 45.66678 87 ILE A C 1
ATOM 488 O O . ILE A 1 62 ? 0.52600 -5.75500 -50.62400 1.000 44.35072 87 ILE A O 1
ATOM 493 N N . PRO A 1 63 ? 0.05400 -7.86200 -51.16300 1.000 42.61624 88 PRO A N 1
ATOM 494 C CA . PRO A 1 63 ? -1.31800 -7.76900 -50.65600 1.000 49.93303 88 PRO A CA 1
ATOM 495 C C . PRO A 1 63 ? -1.33400 -7.46500 -49.15300 1.000 47.24182 88 PRO A C 1
ATOM 496 O O . PRO A 1 63 ? -0.49700 -7.98400 -48.44000 1.000 47.54398 88 PRO A O 1
ATOM 500 N N . SER A 1 64 ? -2.22200 -6.56200 -48.71000 1.000 48.76185 89 SER A N 1
ATOM 501 C CA . SER A 1 64 ? -2.41300 -6.18100 -47.30700 1.000 53.30374 89 SER A CA 1
ATOM 502 C C . SER A 1 64 ? -3.89000 -5.93900 -47.05100 1.000 55.66056 89 SER A C 1
ATOM 503 O O . SER A 1 64 ? -4.56600 -5.34400 -47.88700 1.000 58.81897 89 SER A O 1
ATOM 506 N N . LEU A 1 65 ? -4.37700 -6.37600 -45.88900 1.000 60.64317 90 LEU A N 1
ATOM 507 C CA . LEU A 1 65 ? -5.71800 -6.00400 -45.46200 1.000 61.87603 90 LEU A CA 1
ATOM 508 C C . LEU A 1 65 ? -5.67800 -4.56800 -44.96300 1.000 58.21761 90 LEU A C 1
ATOM 509 O O . LEU A 1 65 ? -4.75900 -4.18600 -44.23600 1.000 58.71246 90 LEU A O 1
ATOM 514 N N . PHE A 1 66 ? -6.64400 -3.77500 -45.42800 1.000 54.03915 91 PHE A N 1
ATOM 515 C CA . PHE A 1 66 ? -6.72200 -2.39100 -45.00100 1.000 58.73056 91 PHE A CA 1
ATOM 516 C C . PHE A 1 66 ? -7.77400 -2.26400 -43.90900 1.000 60.02478 91 PHE A C 1
ATOM 517 O O . PHE A 1 66 ? -8.91300 -2.70800 -44.05700 1.000 57.86431 91 PHE A O 1
ATOM 525 N N . VAL A 1 67 ? -7.31000 -1.68100 -42.80400 1.000 57.48883 92 VAL A N 1
ATOM 526 C CA . VAL A 1 67 ? -8.11000 -1.39700 -41.63300 1.000 61.59669 92 VAL A CA 1
ATOM 527 C C . VAL A 1 67 ? -7.78200 0.02500 -41.19200 1.000 57.29007 92 VAL A C 1
ATOM 528 O O . VAL A 1 67 ? -6.63900 0.30100 -40.87800 1.000 57.43904 92 VAL A O 1
ATOM 532 N N . LYS A 1 68 ? -8.77200 0.92000 -41.20000 1.000 61.86696 93 LYS A N 1
ATOM 533 C CA . LYS A 1 68 ? -8.59900 2.28900 -40.73900 1.000 57.01553 93 LYS A CA 1
ATOM 534 C C . LYS A 1 68 ? -9.47900 2.56300 -39.51800 1.000 56.86214 93 LYS A C 1
ATOM 535 O O . LYS A 1 68 ? -10.37100 1.79300 -39.18800 1.000 59.51032 93 LYS A O 1
ATOM 541 N N . TRP A 1 69 ? -9.22300 3.69100 -38.85300 1.000 56.59428 94 TRP A N 1
ATOM 542 C CA . TRP A 1 69 ? -10.17600 4.30200 -37.94400 1.000 45.79336 94 TRP A CA 1
ATOM 543 C C . TRP A 1 69 ? -11.03700 5.29400 -38.71000 1.000 49.74879 94 TRP A C 1
ATOM 544 O O . TRP A 1 69 ? -10.50700 6.18500 -39.37000 1.000 51.55245 94 TRP A O 1
ATOM 555 N N . VAL A 1 70 ? -12.36000 5.18300 -38.57800 1.000 43.86991 95 VAL A N 1
ATOM 556 C CA . VAL A 1 70 ? -13.23000 6.18000 -39.16900 1.000 45.52031 95 VAL A CA 1
ATOM 557 C C . VAL A 1 70 ? -14.17900 6.64400 -38.06500 1.000 47.93368 95 VAL A C 1
ATOM 558 O O . VAL A 1 70 ? -14.54700 5.85300 -37.17200 1.000 42.66668 95 VAL A O 1
ATOM 562 N N . ASN A 1 71 ? -14.49600 7.94700 -38.16500 1.000 40.03494 96 ASN A N 1
ATOM 563 C CA . ASN A 1 71 ? -15.45900 8.64800 -37.34500 1.000 38.77835 96 ASN A CA 1
ATOM 564 C C . ASN A 1 71 ? -16.82400 7.99200 -37.41700 1.000 42.48257 96 ASN A C 1
ATOM 565 O O . ASN A 1 71 ? -17.30900 7.81000 -38.51900 1.000 46.16521 96 ASN A O 1
ATOM 570 N N . VAL A 1 72 ? -17.40000 7.66000 -36.24800 1.000 41.34260 97 VAL A N 1
ATOM 571 C CA . VAL A 1 72 ? -18.74200 7.09200 -36.16100 1.000 42.81929 97 VAL A CA 1
ATOM 572 C C . VAL A 1 72 ? -19.75600 8.19900 -35.83400 1.000 45.53967 97 VAL A C 1
ATOM 573 O O . VAL A 1 72 ? -20.78600 8.30300 -36.49100 1.000 47.34515 97 VAL A O 1
ATOM 577 N N . ASP A 1 73 ? -19.48700 8.95300 -34.74900 1.000 43.68858 98 ASP A N 1
ATOM 578 C CA . ASP A 1 73 ? -20.36500 9.98400 -34.21300 1.000 42.84604 98 ASP A CA 1
ATOM 579 C C . ASP A 1 73 ? -19.51200 10.80700 -33.24700 1.000 44.13848 98 ASP A C 1
ATOM 580 O O . ASP A 1 73 ? -18.37500 10.41900 -32.97500 1.000 39.51769 98 ASP A O 1
ATOM 585 N N . SER A 1 74 ? -20.11800 11.85000 -32.65000 1.000 43.47430 99 SER A N 1
ATOM 586 C CA . SER A 1 74 ? -19.45300 12.77400 -31.73800 1.000 44.70017 99 SER A CA 1
ATOM 587 C C . SER A 1 74 ? -20.38600 13.29800 -30.63200 1.000 47.87783 99 SER A C 1
ATOM 588 O O . SER A 1 74 ? -21.60700 13.40900 -30.80300 1.000 46.44347 99 SER A O 1
ATOM 591 N N . ALA A 1 75 ? -19.79300 13.70900 -29.50000 1.000 46.82784 100 ALA A N 1
ATOM 592 C CA . ALA A 1 75 ? -20.53500 14.47300 -28.50900 1.000 43.00198 100 ALA A CA 1
ATOM 593 C C . ALA A 1 75 ? -19.74900 15.70500 -28.08100 1.000 46.13226 100 ALA A C 1
ATOM 594 O O . ALA A 1 75 ? -18.52300 15.71100 -28.01000 1.000 50.30360 100 ALA A O 1
ATOM 596 N N . LYS A 1 76 ? -20.48400 16.76400 -27.79100 1.000 48.65743 101 LYS A N 1
ATOM 597 C CA . LYS A 1 76 ? -19.88600 18.03800 -27.43600 1.000 49.51245 101 LYS A CA 1
ATOM 598 C C . LYS A 1 76 ? -20.24400 18.25400 -25.96200 1.000 44.11201 101 LYS A C 1
ATOM 599 O O . LYS A 1 76 ? -21.41400 18.19600 -25.59800 1.000 48.07055 101 LYS A O 1
ATOM 605 N N . ALA A 1 77 ? -19.24200 18.39100 -25.08100 1.000 47.12515 102 ALA A N 1
ATOM 606 C CA . ALA A 1 77 ? -19.50400 18.78600 -23.69400 1.000 47.94153 102 ALA A CA 1
ATOM 607 C C . ALA A 1 77 ? -19.73700 20.29100 -23.60600 1.000 47.01860 102 ALA A C 1
ATOM 608 O O . ALA A 1 77 ? -19.43400 21.03900 -24.52700 1.000 58.28153 102 ALA A O 1
ATOM 610 N N . THR A 1 78 ? -20.25000 20.72600 -22.46300 1.000 45.75461 103 THR A N 1
ATOM 611 C CA . THR A 1 78 ? -20.90700 22.02200 -22.35800 1.000 50.14604 103 THR A CA 1
ATOM 612 C C . THR A 1 78 ? -20.34500 22.79500 -21.15200 1.000 48.72130 103 THR A C 1
ATOM 613 O O . THR A 1 78 ? -19.82000 23.89400 -21.29700 1.000 53.35713 103 THR A O 1
ATOM 617 N N . ALA A 1 79 ? -20.34400 22.17700 -19.98100 1.000 41.63615 104 ALA A N 1
ATOM 618 C CA . ALA A 1 79 ? -19.81200 22.79200 -18.79100 1.000 45.25663 104 ALA A CA 1
ATOM 619 C C . ALA A 1 79 ? -18.92100 21.78600 -18.08800 1.000 47.95719 104 ALA A C 1
ATOM 620 O O . ALA A 1 79 ? -18.81000 20.64200 -18.51400 1.000 49.78330 104 ALA A O 1
ATOM 622 N N . ALA A 1 80 ? -18.32200 22.21000 -16.97300 1.000 52.09685 105 ALA A N 1
ATOM 623 C CA . ALA A 1 80 ? -17.25300 21.43600 -16.37300 1.000 49.62410 105 ALA A CA 1
ATOM 624 C C . ALA A 1 80 ? -17.78700 20.59600 -15.22900 1.000 50.22519 105 ALA A C 1
ATOM 625 O O . ALA A 1 80 ? -17.13600 20.50900 -14.19500 1.000 52.77991 105 ALA A O 1
ATOM 627 N N . THR A 1 81 ? -18.90200 19.89400 -15.47100 1.000 54.02174 106 THR A N 1
ATOM 628 C CA . THR A 1 81 ? -19.50800 19.04000 -14.45600 1.000 54.36078 106 THR A CA 1
ATOM 629 C C . THR A 1 81 ? -19.48500 17.59200 -14.91900 1.000 45.07901 106 THR A C 1
ATOM 630 O O . THR A 1 81 ? -19.40200 17.32200 -16.10400 1.000 45.61215 106 THR A O 1
ATOM 634 N N . SER A 1 82 ? -19.56100 16.67800 -13.95300 1.000 48.75952 107 SER A N 1
ATOM 635 C CA . SER A 1 82 ? -19.51900 15.25700 -14.21800 1.000 41.96924 107 SER A CA 1
ATOM 636 C C . SER A 1 82 ? -20.76500 14.86400 -15.00000 1.000 45.49270 107 SER A C 1
ATOM 637 O O . SER A 1 82 ? -21.84600 15.33100 -14.65800 1.000 45.59251 107 SER A O 1
ATOM 640 N N . PHE A 1 83 ? -20.57800 14.08900 -16.09600 1.000 49.19460 108 PHE A N 1
ATOM 641 C CA . PHE A 1 83 ? -21.68100 13.69300 -16.97400 1.000 47.38479 108 PHE A CA 1
ATOM 642 C C . PHE A 1 83 ? -21.37100 12.34800 -17.61400 1.000 47.44423 108 PHE A C 1
ATOM 643 O O . PHE A 1 83 ? -20.21700 11.93500 -17.57500 1.000 50.79617 108 PHE A O 1
ATOM 651 N N . LYS A 1 84 ? -22.42400 11.64700 -18.09600 1.000 44.71512 109 LYS A N 1
ATOM 652 C CA . LYS A 1 84 ? -22.25300 10.54400 -19.03700 1.000 39.88564 109 LYS A CA 1
ATOM 653 C C . LYS A 1 84 ? -22.88900 10.89000 -20.37800 1.000 37.47527 109 LYS A C 1
ATOM 654 O O . LYS A 1 84 ? -23.91800 11.54200 -20.43200 1.000 41.15062 109 LYS A O 1
ATOM 660 N N . HIS A 1 85 ? -22.22100 10.48400 -21.46600 1.000 39.01334 110 HIS A N 1
ATOM 661 C CA . HIS A 1 85 ? -22.80900 10.47300 -22.79900 1.000 35.87576 110 HIS A CA 1
ATOM 662 C C . HIS A 1 85 ? -22.77600 9.06100 -23.37400 1.000 38.88973 110 HIS A C 1
ATOM 663 O O . HIS A 1 85 ? -21.71100 8.47300 -23.49300 1.000 41.67265 110 HIS A O 1
ATOM 670 N N . THR A 1 86 ? -23.95000 8.54300 -23.75600 1.000 36.56071 111 THR A N 1
ATOM 671 C CA . THR A 1 86 ? -24.04400 7.18900 -24.27100 1.000 37.57194 111 THR A CA 1
ATOM 672 C C . THR A 1 86 ? -24.26100 7.20700 -25.77400 1.000 35.85428 111 THR A C 1
ATOM 673 O O . THR A 1 86 ? -25.30800 7.60800 -26.25300 1.000 36.72732 111 THR A O 1
ATOM 677 N N . PHE A 1 87 ? -23.23800 6.79900 -26.50700 1.000 32.29288 112 PHE A N 1
ATOM 678 C CA . PHE A 1 87 ? -23.39600 6.56900 -27.93300 1.000 38.99119 112 PHE A CA 1
ATOM 679 C C . PHE A 1 87 ? -24.17300 5.27100 -28.15000 1.000 39.75488 112 PHE A C 1
ATOM 680 O O . PHE A 1 87 ? -23.96900 4.30300 -27.40300 1.000 36.80433 112 PHE A O 1
ATOM 688 N N . GLU A 1 88 ? -25.03100 5.26400 -29.19100 1.000 31.04789 113 GLU A N 1
ATOM 689 C CA . GLU A 1 88 ? -26.00700 4.20300 -29.36500 1.000 32.33704 113 GLU A CA 1
ATOM 690 C C . GLU A 1 88 ? -26.07000 3.69200 -30.79400 1.000 35.29135 113 GLU A C 1
ATOM 691 O O . GLU A 1 88 ? -25.64900 4.36200 -31.72200 1.000 42.19192 113 GLU A O 1
ATOM 697 N N . ASN A 1 89 ? -26.67300 2.51500 -30.96800 1.000 35.35230 114 ASN A N 1
ATOM 698 C CA . ASN A 1 89 ? -26.83100 1.89600 -32.28000 1.000 30.58830 114 ASN A CA 1
ATOM 699 C C . ASN A 1 89 ? -25.47600 1.43600 -32.85500 1.000 36.11443 114 ASN A C 1
ATOM 700 O O . ASN A 1 89 ? -25.25300 1.40800 -34.07800 1.000 40.34265 114 ASN A O 1
ATOM 705 N N . LEU A 1 90 ? -24.55200 1.03100 -31.98500 1.000 38.61471 115 LEU A N 1
ATOM 706 C CA . LEU A 1 90 ? -23.26900 0.52400 -32.45700 1.000 40.83353 115 LEU A CA 1
ATOM 707 C C . LEU A 1 90 ? -23.37800 -0.99800 -32.68700 1.000 44.41586 115 LEU A C 1
ATOM 708 O O . LEU A 1 90 ? -24.45100 -1.59200 -32.52300 1.000 42.74604 115 LEU A O 1
ATOM 713 N N . ASP A 1 91 ? -22.24400 -1.60200 -33.08100 1.000 43.53653 116 ASP A N 1
ATOM 714 C CA . ASP A 1 91 ? -22.06000 -3.01100 -33.40700 1.000 41.33790 116 ASP A CA 1
ATOM 715 C C . ASP A 1 91 ? -21.20400 -3.66100 -32.31200 1.000 44.07069 116 ASP A C 1
ATOM 716 O O . ASP A 1 91 ? -20.03800 -3.29600 -32.09700 1.000 47.68183 116 ASP A O 1
ATOM 721 N N . ASN A 1 92 ? -21.77200 -4.66000 -31.63200 1.000 45.66660 117 ASN A N 1
ATOM 722 C CA . ASN A 1 92 ? -21.08500 -5.26900 -30.51000 1.000 49.01711 117 ASN A CA 1
ATOM 723 C C . ASN A 1 92 ? -19.80700 -5.97900 -30.96600 1.000 53.69522 117 ASN A C 1
ATOM 724 O O . ASN A 1 92 ? -18.90400 -6.22500 -30.16500 1.000 55.71281 117 ASN A O 1
ATOM 729 N N . ALA A 1 93 ? -19.74100 -6.33200 -32.24900 1.000 49.64089 118 ALA A N 1
ATOM 730 C CA . ALA A 1 93 ? -18.63100 -7.12000 -32.75400 1.000 46.63264 118 ALA A CA 1
ATOM 731 C C . ALA A 1 93 ? -17.41200 -6.22500 -32.99300 1.000 50.84788 118 ALA A C 1
ATOM 732 O O . ALA A 1 93 ? -16.28500 -6.64500 -32.75100 1.000 61.61995 118 ALA A O 1
ATOM 734 N N . LYS A 1 94 ? -17.63200 -4.98000 -33.43200 1.000 50.86107 119 LYS A N 1
ATOM 735 C CA . LYS A 1 94 ? -16.54100 -4.09900 -33.81700 1.000 46.98700 119 LYS A CA 1
ATOM 736 C C . LYS A 1 94 ? -15.85500 -3.50800 -32.59500 1.000 47.23843 119 LYS A C 1
ATOM 737 O O . LYS A 1 94 ? -16.37100 -3.57100 -31.47400 1.000 48.64638 119 LYS A O 1
ATOM 743 N N . THR A 1 95 ? -14.66100 -2.96900 -32.86800 1.000 47.75496 120 THR A N 1
ATOM 744 C CA . THR A 1 95 ? -13.78100 -2.37900 -31.87600 1.000 49.08194 120 THR A CA 1
ATOM 745 C C . THR A 1 95 ? -13.77200 -0.86900 -32.08800 1.000 48.96032 120 THR A C 1
ATOM 746 O O . THR A 1 95 ? -13.47200 -0.41400 -33.19600 1.000 51.38707 120 THR A O 1
ATOM 750 N N . TYR A 1 96 ? -14.06400 -0.10600 -31.01400 1.000 46.82351 121 TYR A N 1
ATOM 751 C CA . TYR A 1 96 ? -14.15400 1.34700 -31.12100 1.000 47.30148 121 TYR A CA 1
ATOM 752 C C . TYR A 1 96 ? -13.11000 2.04400 -30.23900 1.000 48.73584 121 TYR A C 1
ATOM 753 O O . TYR A 1 96 ? -12.51200 1.42800 -29.34600 1.000 50.77321 121 TYR A O 1
ATOM 762 N N . ARG A 1 97 ? -12.95300 3.36200 -30.45600 1.000 41.77114 122 ARG A N 1
ATOM 763 C CA . ARG A 1 97 ? -12.35000 4.20700 -29.43800 1.000 43.27909 122 ARG A CA 1
ATOM 764 C C . ARG A 1 97 ? -13.00200 5.58500 -29.47300 1.000 42.01904 122 ARG A C 1
ATOM 765 O O . ARG A 1 97 ? -13.53000 5.98500 -30.49800 1.000 44.22621 122 ARG A O 1
ATOM 773 N N . VAL A 1 98 ? -12.89500 6.30400 -28.34900 1.000 42.33516 123 VAL A N 1
ATOM 774 C CA . VAL A 1 98 ? -13.23000 7.71300 -28.23200 1.000 42.86924 123 VAL A CA 1
ATOM 775 C C . VAL A 1 98 ? -11.93500 8.51600 -28.02600 1.000 44.77509 123 VAL A C 1
ATOM 776 O O . VAL A 1 98 ? -11.13800 8.21000 -27.12000 1.000 47.14243 123 VAL A O 1
ATOM 780 N N . ILE A 1 99 ? -11.76900 9.54200 -28.87300 1.000 38.46694 124 ILE A N 1
ATOM 781 C CA . ILE A 1 99 ? -10.74200 10.55400 -28.73400 1.000 45.50077 124 ILE A CA 1
ATOM 782 C C . ILE A 1 99 ? -11.42800 11.86200 -28.33300 1.000 50.38834 124 ILE A C 1
ATOM 783 O O . ILE A 1 99 ? -12.42000 12.28800 -28.92500 1.000 50.81541 124 ILE A O 1
ATOM 788 N N . GLU A 1 100 ? -10.90300 12.48600 -27.27700 1.000 51.36787 125 GLU A N 1
ATOM 789 C CA . GLU A 1 100 ? -11.42800 13.75600 -26.82200 1.000 50.03922 125 GLU A CA 1
ATOM 790 C C . GLU A 1 100 ? -10.49300 14.87700 -27.27000 1.000 50.95077 125 GLU A C 1
ATOM 791 O O . GLU A 1 100 ? -9.28500 14.74300 -27.17200 1.000 49.79403 125 GLU A O 1
ATOM 797 N N . ARG A 1 101 ? -11.05000 15.97100 -27.78500 1.000 53.34988 126 ARG A N 1
ATOM 798 C CA . ARG A 1 101 ? -10.28600 17.19200 -27.99000 1.000 55.65139 126 ARG A CA 1
ATOM 799 C C . ARG A 1 101 ? -10.84300 18.21100 -26.99800 1.000 61.05401 126 ARG A C 1
ATOM 800 O O . ARG A 1 101 ? -12.05200 18.38900 -26.89800 1.000 58.56014 126 ARG A O 1
ATOM 805 N N . VAL A 1 102 ? -9.94900 18.81300 -26.21500 1.000 62.83135 127 VAL A N 1
ATOM 806 C CA . VAL A 1 102 ? -10.34300 19.82900 -25.26800 1.000 59.39655 127 VAL A CA 1
ATOM 807 C C . VAL A 1 102 ? -9.17300 20.79000 -25.06800 1.000 64.53925 127 VAL A C 1
ATOM 808 O O . VAL A 1 102 ? -8.05000 20.34500 -24.85900 1.000 65.96474 127 VAL A O 1
ATOM 812 N N . SER A 1 103 ? -9.46200 22.09900 -25.12300 1.000 67.05276 128 SER A N 1
ATOM 813 C CA . SER A 1 103 ? -8.54800 23.13900 -24.67100 1.000 63.28631 128 SER A CA 1
ATOM 814 C C . SER A 1 103 ? -8.71900 23.35200 -23.17500 1.000 62.94711 128 SER A C 1
ATOM 815 O O . SER A 1 103 ? -9.83600 23.32600 -22.67400 1.000 64.50741 128 SER A O 1
ATOM 818 N N . GLY A 1 104 ? -7.60000 23.57200 -22.48000 1.000 66.21571 129 GLY A N 1
ATOM 819 C CA . GLY A 1 104 ? -7.60200 23.78000 -21.04300 1.000 54.40436 129 GLY A CA 1
ATOM 820 C C . GLY A 1 104 ? -7.28300 22.51800 -20.24800 1.000 55.81207 129 GLY A C 1
ATOM 821 O O . GLY A 1 104 ? -6.87100 22.63100 -19.09800 1.000 59.15606 129 GLY A O 1
ATOM 822 N N . TYR A 1 105 ? -7.51500 21.31200 -20.80000 1.000 56.18376 130 TYR A N 1
ATOM 823 C CA . TYR A 1 105 ? -7.38900 20.11500 -19.97200 1.000 53.73631 130 TYR A CA 1
ATOM 824 C C . TYR A 1 105 ? -6.68300 18.98400 -20.71400 1.000 53.31079 130 TYR A C 1
ATOM 825 O O . TYR A 1 105 ? -6.53400 18.98700 -21.93500 1.000 54.23821 130 TYR A O 1
ATOM 834 N N . ALA A 1 106 ? -6.27400 18.00900 -19.89700 1.000 55.20425 131 ALA A N 1
ATOM 835 C CA . ALA A 1 106 ? -5.55000 16.82100 -20.30600 1.000 57.85830 131 ALA A CA 1
ATOM 836 C C . ALA A 1 106 ? -6.44400 15.61100 -20.06900 1.000 56.59981 131 ALA A C 1
ATOM 837 O O . ALA A 1 106 ? -6.65300 15.18100 -18.92400 1.000 58.35179 131 ALA A O 1
ATOM 839 N N . PRO A 1 107 ? -7.04200 15.06500 -21.14900 1.000 51.57476 132 PRO A N 1
ATOM 840 C CA . PRO A 1 107 ? -7.77700 13.81500 -21.03000 1.000 50.70660 132 PRO A CA 1
ATOM 841 C C . PRO A 1 107 ? -6.86800 12.77500 -20.39300 1.000 50.58224 132 PRO A C 1
ATOM 842 O O . PRO A 1 107 ? -5.75800 12.57100 -20.85500 1.000 59.79788 132 PRO A O 1
ATOM 846 N N . GLU A 1 108 ? -7.33300 12.18900 -19.28800 1.000 49.36998 133 GLU A N 1
ATOM 847 C CA . GLU A 1 108 ? -6.80100 10.94200 -18.77400 1.000 57.09087 133 GLU A CA 1
ATOM 848 C C . GLU A 1 108 ? -7.76000 9.81100 -19.14700 1.000 58.52491 133 GLU A C 1
ATOM 849 O O . GLU A 1 108 ? -8.73600 9.54100 -18.46700 1.000 55.32682 133 GLU A O 1
ATOM 855 N N . TYR A 1 109 ? -7.47700 9.14400 -20.26100 1.000 63.62288 134 TYR A N 1
ATOM 856 C CA . TYR A 1 109 ? -8.24300 7.98000 -20.64000 1.000 58.26332 134 TYR A CA 1
ATOM 857 C C . TYR A 1 109 ? -7.94700 6.91100 -19.59400 1.000 52.26674 134 TYR A C 1
ATOM 858 O O . TYR A 1 109 ? -6.98300 6.17600 -19.74500 1.000 66.21156 134 TYR A O 1
ATOM 867 N N . VAL A 1 110 ? -8.77900 6.84900 -18.54300 1.000 51.22615 135 VAL A N 1
ATOM 868 C CA . VAL A 1 110 ? -8.53100 6.01000 -17.37000 1.000 59.38234 135 VAL A CA 1
ATOM 869 C C . VAL A 1 110 ? -8.72300 4.53300 -17.71500 1.000 60.92793 135 VAL A C 1
ATOM 870 O O . VAL A 1 110 ? -7.73400 3.83200 -17.86200 1.000 64.45226 135 VAL A O 1
ATOM 874 N N . SER A 1 111 ? -9.97200 4.05500 -17.84400 1.000 60.73986 136 SER A N 1
ATOM 875 C CA . SER A 1 111 ? -10.22200 2.68700 -18.28200 1.000 53.98594 136 SER A CA 1
ATOM 876 C C . SER A 1 111 ? -11.27400 2.65600 -19.39000 1.000 56.36743 136 SER A C 1
ATOM 877 O O . SER A 1 111 ? -11.99300 3.63100 -19.60900 1.000 51.43356 136 SER A O 1
ATOM 880 N N . PHE A 1 112 ? -11.36700 1.49300 -20.05400 1.000 55.34509 137 PHE A N 1
ATOM 881 C CA . PHE A 1 112 ? -12.40100 1.19400 -21.03800 1.000 50.46819 137 PHE A CA 1
ATOM 882 C C . PHE A 1 112 ? -12.81800 -0.25200 -20.82000 1.000 55.24499 137 PHE A C 1
ATOM 883 O O . PHE A 1 112 ? -12.16200 -1.15400 -21.33400 1.000 55.99123 137 PHE A O 1
ATOM 891 N N . VAL A 1 113 ? -13.90000 -0.45400 -20.05700 1.000 51.73965 138 VAL A N 1
ATOM 892 C CA . VAL A 1 113 ? -14.29400 -1.79200 -19.65200 1.000 54.10574 138 VAL A CA 1
ATOM 893 C C . VAL A 1 113 ? -15.81300 -1.89200 -19.66200 1.000 52.82273 138 VAL A C 1
ATOM 894 O O . VAL A 1 113 ? -16.52600 -0.98200 -19.24100 1.000 52.73052 138 VAL A O 1
ATOM 898 N N . ASN A 1 114 ? -16.28800 -3.03100 -20.15500 1.000 58.38031 139 ASN A N 1
ATOM 899 C CA . ASN A 1 114 ? -17.67300 -3.39400 -19.98300 1.000 56.63987 139 ASN A CA 1
ATOM 900 C C . ASN A 1 114 ? -18.56700 -2.25300 -20.47400 1.000 53.37105 139 ASN A C 1
ATOM 901 O O . ASN A 1 114 ? -19.52200 -1.86200 -19.82500 1.000 51.94252 139 ASN A O 1
ATOM 906 N N . GLY A 1 115 ? -18.22200 -1.68000 -21.62500 1.000 51.02110 140 GLY A N 1
ATOM 907 C CA . GLY A 1 115 ? -19.09200 -0.73300 -22.30000 1.000 46.19338 140 GLY A CA 1
ATOM 908 C C . GLY A 1 115 ? -18.77900 0.73500 -22.02500 1.000 48.94726 140 GLY A C 1
ATOM 909 O O . GLY A 1 115 ? -19.31300 1.56900 -22.75600 1.000 46.32037 140 GLY A O 1
ATOM 910 N N . VAL A 1 116 ? -17.93400 1.02400 -21.00800 1.000 45.86199 141 VAL A N 1
ATOM 911 C CA . VAL A 1 116 ? -17.78000 2.35900 -20.44200 1.000 45.41640 141 VAL A CA 1
ATOM 912 C C . VAL A 1 116 ? -16.37200 2.90500 -20.67300 1.000 48.41413 141 VAL A C 1
ATOM 913 O O . VAL A 1 116 ? -15.42200 2.28400 -20.22600 1.000 52.48551 141 VAL A O 1
ATOM 917 N N . VAL A 1 117 ? -16.25800 4.09900 -21.29000 1.000 50.58451 142 VAL A N 1
ATOM 918 C CA . VAL A 1 117 ? -15.00300 4.83900 -21.39500 1.000 49.89987 142 VAL A CA 1
ATOM 919 C C . VAL A 1 117 ? -14.95000 5.83300 -20.25000 1.000 49.09087 142 VAL A C 1
ATOM 920 O O . VAL A 1 117 ? -15.73500 6.77700 -20.27000 1.000 53.44334 142 VAL A O 1
ATOM 924 N N . THR A 1 118 ? -13.98500 5.68300 -19.33200 1.000 51.92997 143 THR A N 1
ATOM 925 C CA . THR A 1 118 ? -13.84200 6.60000 -18.19800 1.000 53.39964 143 THR A CA 1
ATOM 926 C C . THR A 1 118 ? -12.72500 7.61100 -18.49100 1.000 53.39941 143 THR A C 1
ATOM 927 O O . THR A 1 118 ? -11.60100 7.22400 -18.80000 1.000 54.47839 143 THR A O 1
ATOM 931 N N . ILE A 1 119 ? -13.04700 8.90500 -18.37200 1.000 51.43697 144 ILE A N 1
ATOM 932 C CA . ILE A 1 119 ? -12.17100 9.98600 -18.77500 1.000 46.13979 144 ILE A CA 1
ATOM 933 C C . ILE A 1 119 ? -12.18900 11.06900 -17.70800 1.000 52.36997 144 ILE A C 1
ATOM 934 O O . ILE A 1 119 ? -13.24000 11.62400 -17.43000 1.000 56.18009 144 ILE A O 1
ATOM 939 N N . LYS A 1 120 ? -11.01400 11.37000 -17.14300 1.000 54.42725 145 LYS A N 1
ATOM 940 C CA . LYS A 1 120 ? -10.85100 12.41700 -16.15000 1.000 54.84270 145 LYS A CA 1
ATOM 941 C C . LYS A 1 120 ? -10.13800 13.58800 -16.82100 1.000 52.12954 145 LYS A C 1
ATOM 942 O O . LYS A 1 120 ? -9.02300 13.44900 -17.31000 1.000 58.75560 145 LYS A O 1
ATOM 948 N N . ASN A 1 121 ? -10.81300 14.72500 -16.91200 1.000 48.97917 146 ASN A N 1
ATOM 949 C CA . ASN A 1 121 ? -10.20900 15.89900 -17.50100 1.000 52.18553 146 ASN A CA 1
ATOM 950 C C . ASN A 1 121 ? -9.34000 16.61200 -16.45600 1.000 58.82031 146 ASN A C 1
ATOM 951 O O . ASN A 1 121 ? -9.87400 17.27600 -15.56700 1.000 59.21289 146 ASN A O 1
ATOM 955 N N . ASN A 1 122 ? -8.00500 16.50500 -16.58200 1.000 61.01246 147 ASN A N 1
ATOM 956 C CA . ASN A 1 122 ? -7.07700 17.11800 -15.63900 1.000 58.68104 147 ASN A CA 1
ATOM 957 C C . ASN A 1 122 ? -6.71700 18.51600 -16.14800 1.000 58.68077 147 ASN A C 1
ATOM 958 O O . ASN A 1 122 ? -6.25500 18.65300 -17.27000 1.000 56.44347 147 ASN A O 1
ATOM 963 N N . LYS A 1 123 ? -6.96000 19.55300 -15.32700 1.000 62.85705 148 LYS A N 1
ATOM 964 C CA . LYS A 1 123 ? -6.82100 20.94400 -15.74600 1.000 63.11677 148 LYS A CA 1
ATOM 965 C C . LYS A 1 123 ? -5.35600 21.25300 -15.98600 1.000 66.24117 148 LYS A C 1
ATOM 966 O O . LYS A 1 123 ? -4.49100 20.53100 -15.50100 1.000 69.31342 148 LYS A O 1
ATOM 972 N N . ASP A 1 124 ? -5.10100 22.33800 -16.72000 1.000 67.57617 149 ASP A N 1
ATOM 973 C CA . ASP A 1 124 ? -3.74000 22.76600 -17.02500 1.000 75.11586 149 ASP A CA 1
ATOM 974 C C . ASP A 1 124 ? -3.21600 23.73800 -15.95400 1.000 82.77975 149 ASP A C 1
ATOM 975 O O . ASP A 1 124 ? -3.61500 24.89900 -15.86700 1.000 83.10246 149 ASP A O 1
ATOM 980 N N . SER A 1 125 ? -2.30500 23.24000 -15.11400 1.000 88.12123 150 SER A N 1
ATOM 981 C CA . SER A 1 125 ? -1.54100 24.09700 -14.22800 1.000 93.94548 150 SER A CA 1
ATOM 982 C C . SER A 1 125 ? -0.28500 24.59400 -14.95500 1.000 95.23276 150 SER A C 1
ATOM 983 O O . SER A 1 125 ? 0.22200 23.94900 -15.87900 1.000 85.45594 150 SER A O 1
ATOM 986 N N . ASN A 1 126 ? 0.14500 25.80100 -14.56300 1.000 93.56603 151 ASN A N 1
ATOM 987 C CA . ASN A 1 126 ? 1.44400 26.36200 -14.89500 1.000 85.35341 151 ASN A CA 1
ATOM 988 C C . ASN A 1 126 ? 2.49700 25.55400 -14.13400 1.000 89.67389 151 ASN A C 1
ATOM 989 O O . ASN A 1 126 ? 2.20700 25.05600 -13.05200 1.000 84.95417 151 ASN A O 1
ATOM 994 N N . GLU A 1 127 ? 3.68800 25.34200 -14.71800 1.000 93.78521 152 GLU A N 1
ATOM 995 C CA . GLU A 1 127 ? 4.72000 24.56000 -14.04400 1.000 95.91544 152 GLU A CA 1
ATOM 996 C C . GLU A 1 127 ? 5.42800 25.43800 -13.00200 1.000 93.17754 152 GLU A C 1
ATOM 997 O O . GLU A 1 127 ? 6.01400 26.45500 -13.38100 1.000 90.74806 152 GLU A O 1
ATOM 1003 N N . PRO A 1 128 ? 5.39900 25.09700 -11.67600 1.000 96.73524 153 PRO A N 1
ATOM 1004 C CA . PRO A 1 128 ? 6.01700 25.93900 -10.63200 1.000 95.52400 153 PRO A CA 1
ATOM 1005 C C . PRO A 1 128 ? 7.54500 25.87200 -10.53100 1.000 95.41514 153 PRO A C 1
ATOM 1006 O O . PRO A 1 128 ? 8.08600 24.83300 -10.15400 1.000 105.70348 153 PRO A O 1
ATOM 1010 N N . THR A 1 129 ? 8.23300 26.99000 -10.84300 1.000 93.39880 154 THR A N 1
ATOM 1011 C CA . THR A 1 129 ? 9.69400 27.05300 -10.81500 1.000 93.82751 154 THR A CA 1
ATOM 1012 C C . THR A 1 129 ? 10.15900 27.56400 -9.44400 1.000 88.24871 154 THR A C 1
ATOM 1013 O O . THR A 1 129 ? 9.60500 28.52200 -8.90100 1.000 88.41788 154 THR A O 1
ATOM 1017 N N . PRO A 1 130 ? 11.20400 26.94800 -8.84000 1.000 85.43933 155 PRO A N 1
ATOM 1018 C CA . PRO A 1 130 ? 11.59800 27.27400 -7.46400 1.000 86.76309 155 PRO A CA 1
ATOM 1019 C C . PRO A 1 130 ? 12.17600 28.67700 -7.29000 1.000 83.08201 155 PRO A C 1
ATOM 1020 O O . PRO A 1 130 ? 12.75000 29.21200 -8.23000 1.000 84.99230 155 PRO A O 1
ATOM 1024 N N . ILE A 1 131 ? 11.93100 29.28400 -6.11200 1.000 84.16098 156 ILE A N 1
ATOM 1025 C CA . ILE A 1 131 ? 12.76200 30.35700 -5.57400 1.000 85.25892 156 ILE A CA 1
ATOM 1026 C C . ILE A 1 131 ? 12.97300 30.08300 -4.08000 1.000 82.25812 156 ILE A C 1
ATOM 1027 O O . ILE A 1 131 ? 14.05300 29.53500 -3.76000 1.000 84.63471 156 ILE A O 1
ATOM 1032 N N . GLU B 1 1 ? -44.46100 19.95300 -29.75800 1.000 100.41348 26 GLU B N 1
ATOM 1033 C CA . GLU B 1 1 ? -45.89400 20.29800 -29.54200 1.000 100.49320 26 GLU B CA 1
ATOM 1034 C C . GLU B 1 1 ? -46.35900 19.81900 -28.15700 1.000 96.78004 26 GLU B C 1
ATOM 1035 O O . GLU B 1 1 ? -47.55700 19.60400 -27.98900 1.000 118.72348 26 GLU B O 1
ATOM 1041 N N . ASN B 1 2 ? -45.45700 19.72600 -27.14800 1.000 87.26421 27 ASN B N 1
ATOM 1042 C CA . ASN B 1 2 ? -45.71500 18.94200 -25.93500 1.000 82.40998 27 ASN B CA 1
ATOM 1043 C C . ASN B 1 2 ? -45.25400 19.64900 -24.64000 1.000 77.90036 27 ASN B C 1
ATOM 1044 O O . ASN B 1 2 ? -44.40800 20.53800 -24.64600 1.000 76.46466 27 ASN B O 1
ATOM 1049 N N . GLU B 1 3 ? -45.82200 19.22400 -23.49900 1.000 78.58522 28 GLU B N 1
ATOM 1050 C CA . GLU B 1 3 ? -45.53600 19.75500 -22.16500 1.000 72.78845 28 GLU B CA 1
ATOM 1051 C C . GLU B 1 3 ? -44.31800 19.08700 -21.51300 1.000 65.74874 28 GLU B C 1
ATOM 1052 O O . GLU B 1 3 ? -44.33100 17.86500 -21.31600 1.000 65.84730 28 GLU B O 1
ATOM 1058 N N . PRO B 1 4 ? -43.24000 19.81300 -21.11400 1.000 58.78479 29 PRO B N 1
ATOM 1059 C CA . PRO B 1 4 ? -42.07000 19.18100 -20.49000 1.000 57.83363 29 PRO B CA 1
ATOM 1060 C C . PRO B 1 4 ? -42.48800 18.44900 -19.22400 1.000 58.33218 29 PRO B C 1
ATOM 1061 O O . PRO B 1 4 ? -43.39000 18.91900 -18.55300 1.000 64.17928 29 PRO B O 1
ATOM 1065 N N . LYS B 1 5 ? -41.88000 17.29000 -18.95100 1.000 50.09178 30 LYS B N 1
ATOM 1066 C CA . LYS B 1 5 ? -42.28200 16.44900 -17.83900 1.000 52.59004 30 LYS B CA 1
ATOM 1067 C C . LYS B 1 5 ? -41.29300 16.63300 -16.69500 1.000 58.59807 30 LYS B C 1
ATOM 1068 O O . LYS B 1 5 ? -40.09000 16.63400 -16.93400 1.000 65.80215 30 LYS B O 1
ATOM 1074 N N . GLU B 1 6 ? -41.83200 16.76000 -15.47100 1.000 54.63890 31 GLU B N 1
ATOM 1075 C CA . GLU B 1 6 ? -41.08100 16.80400 -14.23200 1.000 46.64516 31 GLU B CA 1
ATOM 1076 C C . GLU B 1 6 ? -40.81800 15.38500 -13.77100 1.000 52.94099 31 GLU B C 1
ATOM 1077 O O . GLU B 1 6 ? -41.49700 14.45900 -14.19600 1.000 54.84665 31 GLU B O 1
ATOM 1083 N N . GLY B 1 7 ? -39.89600 15.25500 -12.82000 1.000 50.19389 32 GLY B N 1
ATOM 1084 C CA . GLY B 1 7 ? -39.67000 14.00000 -12.13400 1.000 47.81441 32 GLY B CA 1
ATOM 1085 C C . GLY B 1 7 ? -38.47500 14.14400 -11.20100 1.000 51.87674 32 GLY B C 1
ATOM 1086 O O . GLY B 1 7 ? -37.95000 15.24600 -11.04400 1.000 51.50905 32 GLY B O 1
ATOM 1087 N N . ILE B 1 8 ? -38.00700 13.01300 -10.67500 1.000 46.88847 33 ILE B N 1
ATOM 1088 C CA . ILE B 1 8 ? -36.97100 13.01500 -9.66000 1.000 52.90803 33 ILE B CA 1
ATOM 1089 C C . ILE B 1 8 ? -35.74800 12.23700 -10.14000 1.000 51.47071 33 ILE B C 1
ATOM 1090 O O . ILE B 1 8 ? -35.84200 11.40100 -11.02900 1.000 51.71220 33 ILE B O 1
ATOM 1095 N N . PRO B 1 9 ? -34.54400 12.50700 -9.58900 1.000 53.06207 34 PRO B N 1
ATOM 1096 C CA . PRO B 1 9 ? -33.37400 11.69300 -9.90200 1.000 48.10261 34 PRO B CA 1
ATOM 1097 C C . PRO B 1 9 ? -33.59400 10.29600 -9.36100 1.000 51.08054 34 PRO B C 1
ATOM 1098 O O . PRO B 1 9 ? -34.45500 10.10300 -8.50000 1.000 57.51638 34 PRO B O 1
ATOM 1102 N N . VAL B 1 10 ? -32.85000 9.34700 -9.93800 1.000 45.22778 35 VAL B N 1
ATOM 1103 C CA . VAL B 1 10 ? -32.65300 8.03300 -9.35800 1.000 46.45941 35 VAL B CA 1
ATOM 1104 C C . VAL B 1 10 ? -31.14600 7.92000 -9.22600 1.000 53.23945 35 VAL B C 1
ATOM 1105 O O . VAL B 1 10 ? -30.43800 8.12900 -10.20000 1.000 56.60189 35 VAL B O 1
ATOM 1109 N N . ASP B 1 11 ? -30.66300 7.72500 -7.99800 1.000 56.11054 36 ASP B N 1
ATOM 1110 C CA . ASP B 1 11 ? -29.26200 7.42700 -7.78800 1.000 54.09608 36 ASP B CA 1
ATOM 1111 C C . ASP B 1 11 ? -28.42600 8.68700 -8.06100 1.000 55.61687 36 ASP B C 1
ATOM 1112 O O . ASP B 1 11 ? -27.23100 8.59100 -8.35000 1.000 60.39418 36 ASP B O 1
ATOM 1117 N N . LYS B 1 12 ? -29.07400 9.86000 -7.89100 1.000 50.08609 37 LYS B N 1
ATOM 1118 C CA . LYS B 1 12 ? -28.51900 11.20200 -8.03500 1.000 47.43878 37 LYS B CA 1
ATOM 1119 C C . LYS B 1 12 ? -28.36200 11.60300 -9.50500 1.000 58.08566 37 LYS B C 1
ATOM 1120 O O . LYS B 1 12 ? -27.78600 12.66400 -9.77400 1.000 56.08628 37 LYS B O 1
ATOM 1126 N N . LYS B 1 13 ? -28.90400 10.78900 -10.43900 1.000 51.81951 38 LYS B N 1
ATOM 1127 C CA . LYS B 1 13 ? -28.74300 11.01900 -11.87000 1.000 45.96418 38 LYS B CA 1
ATOM 1128 C C . LYS B 1 13 ? -30.10600 11.16700 -12.54300 1.000 45.55333 38 LYS B C 1
ATOM 1129 O O . LYS B 1 13 ? -31.07900 10.57800 -12.10200 1.000 47.19278 38 LYS B O 1
ATOM 1135 N N . ILE B 1 14 ? -30.17800 11.99300 -13.59300 1.000 39.72583 39 ILE B N 1
ATOM 1136 C CA . ILE B 1 14 ? -31.28700 11.96800 -14.53300 1.000 43.94795 39 ILE B CA 1
ATOM 1137 C C . ILE B 1 14 ? -30.72100 11.80500 -15.93500 1.000 41.30340 39 ILE B C 1
ATOM 1138 O O . ILE B 1 14 ? -29.89500 12.61500 -16.33500 1.000 48.74779 39 ILE B O 1
ATOM 1143 N N . THR B 1 15 ? -31.26500 10.85200 -16.69700 1.000 40.27773 40 THR B N 1
ATOM 1144 C CA . THR B 1 15 ? -30.83500 10.62100 -18.06000 1.000 39.54973 40 THR B CA 1
ATOM 1145 C C . THR B 1 15 ? -31.84300 11.17000 -19.06100 1.000 42.30587 40 THR B C 1
ATOM 1146 O O . THR B 1 15 ? -33.02200 10.85000 -18.98300 1.000 41.10973 40 THR B O 1
ATOM 1150 N N . VAL B 1 16 ? -31.35700 12.01200 -19.99300 1.000 38.81324 41 VAL B N 1
ATOM 1151 C CA . VAL B 1 16 ? -32.10000 12.32000 -21.20600 1.000 40.96744 41 VAL B CA 1
ATOM 1152 C C . VAL B 1 16 ? -31.88600 11.19300 -22.20000 1.000 37.29045 41 VAL B C 1
ATOM 1153 O O . VAL B 1 16 ? -30.78200 10.75400 -22.40700 1.000 43.52742 41 VAL B O 1
ATOM 1157 N N . ASN B 1 17 ? -32.94500 10.82100 -22.89100 1.000 38.11419 42 ASN B N 1
ATOM 1158 C CA . ASN B 1 17 ? -32.95800 9.63400 -23.71200 1.000 42.11778 42 ASN B CA 1
ATOM 1159 C C . ASN B 1 17 ? -33.52800 10.10000 -25.02900 1.000 44.09237 42 ASN B C 1
ATOM 1160 O O . ASN B 1 17 ? -34.74100 10.32900 -25.10700 1.000 41.77888 42 ASN B O 1
ATOM 1165 N N . LYS B 1 18 ? -32.64300 10.43700 -25.98000 1.000 42.14838 43 LYS B N 1
ATOM 1166 C CA . LYS B 1 18 ? -33.06700 11.25300 -27.12300 1.000 38.81089 43 LYS B CA 1
ATOM 1167 C C . LYS B 1 18 ? -33.01700 10.48300 -28.43600 1.000 39.81924 43 LYS B C 1
ATOM 1168 O O . LYS B 1 18 ? -32.00100 9.85000 -28.73200 1.000 43.59042 43 LYS B O 1
ATOM 1174 N N . THR B 1 19 ? -34.09000 10.66100 -29.22900 1.000 40.18005 44 THR B N 1
ATOM 1175 C CA . THR B 1 19 ? -34.23400 10.14000 -30.57600 1.000 39.23188 44 THR B CA 1
ATOM 1176 C C . THR B 1 19 ? -34.74900 11.23400 -31.51000 1.000 43.20330 44 THR B C 1
ATOM 1177 O O . THR B 1 19 ? -35.27700 12.26500 -31.07300 1.000 44.70073 44 THR B O 1
ATOM 1181 N N . TRP B 1 20 ? -34.63300 10.93700 -32.81300 1.000 41.03455 45 TRP B N 1
ATOM 1182 C CA . TRP B 1 20 ? -35.06900 11.81300 -33.88100 1.000 41.81003 45 TRP B CA 1
ATOM 1183 C C . TRP B 1 20 ? -36.03000 11.05600 -34.80100 1.000 42.04836 45 TRP B C 1
ATOM 1184 O O . TRP B 1 20 ? -35.99900 9.82600 -34.85300 1.000 45.66502 45 TRP B O 1
ATOM 1195 N N . ALA B 1 21 ? -36.91300 11.80200 -35.49000 1.000 39.38702 46 ALA B N 1
ATOM 1196 C CA . ALA B 1 21 ? -37.98300 11.19800 -36.28200 1.000 47.37968 46 ALA B CA 1
ATOM 1197 C C . ALA B 1 21 ? -38.37700 12.14700 -37.41100 1.000 50.57162 46 ALA B C 1
ATOM 1198 O O . ALA B 1 21 ? -38.23400 13.36800 -37.26500 1.000 47.17379 46 ALA B O 1
ATOM 1200 N N . VAL B 1 22 ? -38.83300 11.55500 -38.53200 1.000 48.40733 47 VAL B N 1
ATOM 1201 C CA . VAL B 1 22 ? -39.48300 12.32000 -39.58900 1.000 50.28098 47 VAL B CA 1
ATOM 1202 C C . VAL B 1 22 ? -40.81200 11.66100 -39.89500 1.000 53.27425 47 VAL B C 1
ATOM 1203 O O . VAL B 1 22 ? -40.82000 10.51000 -40.30500 1.000 56.85603 47 VAL B O 1
ATOM 1207 N N . ASP B 1 23 ? -41.90800 12.39900 -39.67500 1.000 57.13420 48 ASP B N 1
ATOM 1208 C CA . ASP B 1 23 ? -43.25300 11.85400 -39.81100 1.000 60.09968 48 ASP B CA 1
ATOM 1209 C C . ASP B 1 23 ? -43.41800 10.66700 -38.85800 1.000 56.22864 48 ASP B C 1
ATOM 1210 O O . ASP B 1 23 ? -44.09100 9.69300 -39.20400 1.000 64.47665 48 ASP B O 1
ATOM 1215 N N . GLY B 1 24 ? -42.78000 10.75000 -37.67900 1.000 51.72324 49 GLY B N 1
ATOM 1216 C CA . GLY B 1 24 ? -42.84700 9.71300 -36.65200 1.000 50.43185 49 GLY B CA 1
ATOM 1217 C C . GLY B 1 24 ? -42.18000 8.39700 -37.06900 1.000 57.66037 49 GLY B C 1
ATOM 1218 O O . GLY B 1 24 ? -42.57500 7.33600 -36.62100 1.000 67.95477 49 GLY B O 1
ATOM 1219 N N . ASN B 1 25 ? -41.16900 8.45600 -37.94100 1.000 55.59343 50 ASN B N 1
ATOM 1220 C CA . ASN B 1 25 ? -40.31800 7.31300 -38.22200 1.000 51.04365 50 ASN B CA 1
ATOM 1221 C C . ASN B 1 25 ? -38.89800 7.65200 -37.74600 1.000 51.64686 50 ASN B 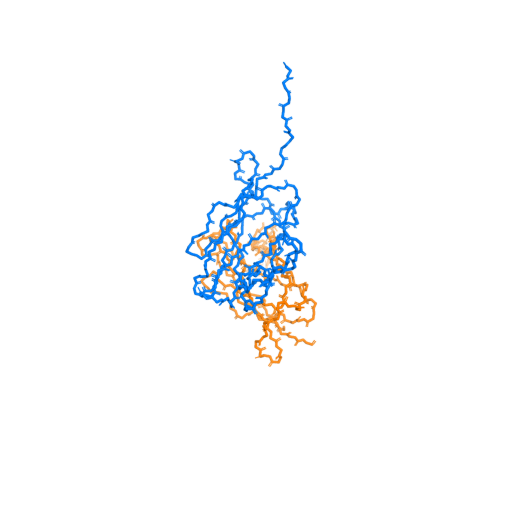C 1
ATOM 1222 O O . ASN B 1 25 ? -38.31000 8.65600 -38.15500 1.000 48.83471 50 ASN B O 1
ATOM 1227 N N . GLU B 1 26 ? -38.34900 6.81300 -36.86100 1.000 50.77713 51 GLU B N 1
ATOM 1228 C CA . GLU B 1 26 ? -37.02200 7.04900 -36.33900 1.000 50.38132 51 GLU B CA 1
ATOM 1229 C C . GLU B 1 26 ? -36.04800 7.28000 -37.49200 1.000 53.75959 51 GLU B C 1
ATOM 1230 O O . GLU B 1 26 ? -36.05700 6.58900 -38.49700 1.000 55.03236 51 GLU B O 1
ATOM 1236 N N . VAL B 1 27 ? -35.22100 8.30200 -37.29700 1.000 52.06576 52 VAL B N 1
ATOM 1237 C CA . VAL B 1 27 ? -34.10100 8.65900 -38.13200 1.000 45.24074 52 VAL B CA 1
ATOM 1238 C C . VAL B 1 27 ? -32.83700 8.46500 -37.30000 1.000 43.35559 52 VAL B C 1
ATOM 1239 O O . VAL B 1 27 ? -32.88000 8.62000 -36.09800 1.000 45.92450 52 VAL B O 1
ATOM 1243 N N . ASN B 1 28 ? -31.73100 8.09800 -37.94400 1.000 44.62690 53 ASN B N 1
ATOM 1244 C CA . ASN B 1 28 ? -30.42500 7.99700 -37.31100 1.000 43.23813 53 ASN B CA 1
ATOM 1245 C C . ASN B 1 28 ? -29.40800 8.32400 -38.39900 1.000 45.73313 53 ASN B C 1
ATOM 1246 O O . ASN B 1 28 ? -29.16200 7.48500 -39.27700 1.000 45.03317 53 ASN B O 1
ATOM 1251 N N . LYS B 1 29 ? -28.92800 9.58200 -38.40100 1.000 42.93128 54 LYS B N 1
ATOM 1252 C CA . LYS B 1 29 ? -28.04700 10.06200 -39.45800 1.000 43.00115 54 LYS B CA 1
ATOM 1253 C C . LYS B 1 29 ? -26.92600 10.86500 -38.82300 1.000 42.97538 54 LYS B C 1
ATOM 1254 O O . LYS B 1 29 ? -27.09900 12.05300 -38.56700 1.000 43.16326 54 LYS B O 1
ATOM 1260 N N . ALA B 1 30 ? -25.77500 10.21200 -38.62100 1.000 43.26719 55 ALA B N 1
ATOM 1261 C CA . ALA B 1 30 ? -24.64600 10.82300 -37.93500 1.000 41.78460 55 ALA B CA 1
ATOM 1262 C C . ALA B 1 30 ? -24.07400 11.99400 -38.72200 1.000 41.14876 55 ALA B C 1
ATOM 1263 O O . ALA B 1 30 ? -23.34900 12.80400 -38.16300 1.000 44.88445 55 ALA B O 1
ATOM 1265 N N . ASP B 1 31 ? -24.39700 12.07900 -40.01100 1.000 45.63252 56 ASP B N 1
ATOM 1266 C CA . ASP B 1 31 ? -23.85800 13.09600 -40.90100 1.000 43.78681 56 ASP B CA 1
ATOM 1267 C C . ASP B 1 31 ? -24.81800 14.28400 -41.05000 1.000 45.61825 56 ASP B C 1
ATOM 1268 O O . ASP B 1 31 ? -24.51700 15.18600 -41.81900 1.000 49.32000 56 ASP B O 1
ATOM 1273 N N . GLU B 1 32 ? -25.96300 14.28400 -40.34300 1.000 41.92631 57 GLU B N 1
ATOM 1274 C CA . GLU B 1 32 ? -26.87000 15.42900 -40.22400 1.000 44.56215 57 GLU B CA 1
ATOM 1275 C C . GLU B 1 32 ? -26.66500 16.17800 -38.89400 1.000 48.14342 57 GLU B C 1
ATOM 1276 O O . GLU B 1 32 ? -26.84200 15.65000 -37.79400 1.000 48.53858 57 GLU B O 1
ATOM 1282 N N . THR B 1 33 ? -26.28700 17.44500 -39.02500 1.000 52.52083 58 THR B N 1
ATOM 1283 C CA . THR B 1 33 ? -26.09700 18.38200 -37.93700 1.000 43.08794 58 THR B CA 1
ATOM 1284 C C . THR B 1 33 ? -27.41700 18.84700 -37.33800 1.000 50.16854 58 THR B C 1
ATOM 1285 O O . THR B 1 33 ? -28.37700 19.09000 -38.05900 1.000 46.65255 58 THR B O 1
ATOM 1289 N N . VAL B 1 34 ? -27.45300 18.96800 -36.00100 1.000 56.25556 59 VAL B N 1
ATOM 1290 C CA . VAL B 1 34 ? -28.57500 19.59700 -35.31400 1.000 54.23676 59 VAL B CA 1
ATOM 1291 C C . VAL B 1 34 ? -28.01100 20.56500 -34.29200 1.000 52.15776 59 VAL B C 1
ATOM 1292 O O . VAL B 1 34 ? -26.84800 20.45200 -33.88700 1.000 56.02304 59 VAL B O 1
ATOM 1296 N N . ASP B 1 35 ? -28.86700 21.49900 -33.88000 1.000 53.67658 60 ASP B N 1
ATOM 1297 C CA . ASP B 1 35 ? -28.47800 22.50400 -32.90700 1.000 59.94570 60 ASP B CA 1
ATOM 1298 C C . ASP B 1 35 ? -29.35300 22.39400 -31.65200 1.000 58.58794 60 ASP B C 1
ATOM 1299 O O . ASP B 1 35 ? -29.68900 23.41000 -31.05900 1.000 63.36480 60 ASP B O 1
ATOM 1304 N N . ALA B 1 36 ? -29.72600 21.18300 -31.22400 1.000 55.52121 61 ALA B N 1
ATOM 1305 C CA . ALA B 1 36 ? -30.53900 21.05400 -30.02500 1.000 49.90751 61 ALA B CA 1
ATOM 1306 C C . ALA B 1 36 ? -29.68100 21.37100 -28.80800 1.000 47.48955 61 ALA B C 1
ATOM 1307 O O . ALA B 1 36 ? -28.48700 21.08100 -28.81600 1.000 48.38375 61 ALA B O 1
ATOM 1309 N N . VAL B 1 37 ? -30.32300 22.03600 -27.82500 1.000 49.06559 62 VAL B N 1
ATOM 1310 C CA . VAL B 1 37 ? -29.76600 22.31400 -26.50600 1.000 45.12760 62 VAL B CA 1
ATOM 1311 C C . VAL B 1 37 ? -30.80300 21.94500 -25.44700 1.000 43.60740 62 VAL B C 1
ATOM 1312 O O . VAL B 1 37 ? -32.00300 22.15700 -25.62200 1.000 43.83574 62 VAL B O 1
ATOM 1316 N N . PHE B 1 38 ? -30.30700 21.37200 -24.36000 1.000 39.74487 63 PHE B N 1
ATOM 1317 C CA . PHE B 1 38 ? -31.14000 20.87000 -23.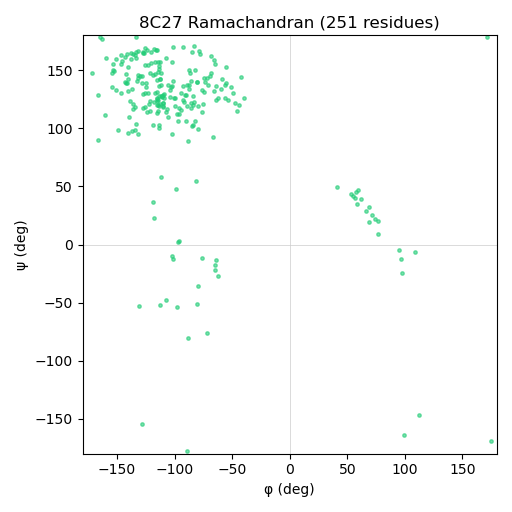28300 1.000 44.80315 63 PHE B CA 1
ATOM 1318 C C . PHE B 1 38 ? -30.71400 21.49800 -21.95600 1.000 52.78769 63 PHE B C 1
ATOM 1319 O O . PHE B 1 38 ? -29.52000 21.57200 -21.65100 1.000 50.52002 63 PHE B O 1
ATOM 1327 N N . THR B 1 39 ? -31.70400 21.92700 -21.16300 1.000 49.56325 64 THR B N 1
ATOM 1328 C CA . THR B 1 39 ? -31.43300 22.60200 -19.90700 1.000 46.07465 64 THR B CA 1
ATOM 1329 C C . THR B 1 39 ? -32.13600 21.84300 -18.79300 1.000 48.14053 64 THR B C 1
ATOM 1330 O O . THR B 1 39 ? -33.36600 21.79200 -18.79800 1.000 45.94729 64 THR B O 1
ATOM 1334 N N . LEU B 1 40 ? -31.34700 21.24700 -17.88000 1.000 39.38567 65 LEU B N 1
ATOM 1335 C CA . LEU B 1 40 ? -31.90700 20.68500 -16.66700 1.000 43.01730 65 LEU B CA 1
ATOM 1336 C C . LEU B 1 40 ? -32.26800 21.83900 -15.72900 1.000 48.84146 65 LEU B C 1
ATOM 1337 O O . LEU B 1 40 ? -31.47800 22.76200 -15.53600 1.000 49.27098 65 LEU B O 1
ATOM 1342 N N . GLN B 1 41 ? -33.49000 21.80300 -15.18900 1.000 48.27554 66 GLN B N 1
ATOM 1343 C CA . GLN B 1 41 ? -33.98100 22.84800 -14.30200 1.000 48.18142 66 GLN B CA 1
ATOM 1344 C C . GLN B 1 41 ? -34.59000 22.20600 -13.06600 1.000 51.90086 66 GLN B C 1
ATOM 1345 O O . GLN B 1 41 ? -35.17400 21.13100 -13.15800 1.000 53.83730 66 GLN B O 1
ATOM 1351 N N . VAL B 1 42 ? -34.40400 22.85500 -11.91600 1.000 49.72751 67 VAL B N 1
ATOM 1352 C CA . VAL B 1 42 ? -34.89800 22.33400 -10.65700 1.000 50.98488 67 VAL B CA 1
ATOM 1353 C C . VAL B 1 42 ? -35.98600 23.28400 -10.17900 1.000 56.94025 67 VAL B C 1
ATOM 1354 O O . VAL B 1 42 ? -35.98000 24.46300 -10.54500 1.000 61.74816 67 VAL B O 1
ATOM 1358 N N . LYS B 1 43 ? -36.94100 22.72600 -9.43000 1.000 56.50569 68 LYS B N 1
ATOM 1359 C CA . LYS B 1 43 ? -38.02600 23.48500 -8.83000 1.000 62.07193 68 LYS B CA 1
ATOM 1360 C C . LYS B 1 43 ? -37.55900 23.94300 -7.44300 1.000 65.32313 68 LYS B C 1
ATOM 1361 O O . LYS B 1 43 ? -37.01800 23.15200 -6.67800 1.000 62.88805 68 LYS B O 1
ATOM 1367 N N . GLN B 1 44 ? -37.69300 25.24400 -7.16700 1.000 68.09244 69 GLN B N 1
ATOM 1368 C CA . GLN B 1 44 ? -37.54100 25.78700 -5.83000 1.000 69.49647 69 GLN B CA 1
ATOM 1369 C C . GLN B 1 44 ? -38.86900 26.40600 -5.38800 1.000 75.36272 69 GLN B C 1
ATOM 1370 O O . GLN B 1 44 ? -39.44600 27.20600 -6.12700 1.000 79.85202 69 GLN B O 1
ATOM 1376 N N . ARG B 1 45 ? -39.30900 26.03800 -4.16500 1.000 84.61890 70 ARG B N 1
ATOM 1377 C CA . ARG B 1 45 ? -40.65700 26.26400 -3.64600 1.000 84.19089 70 ARG B CA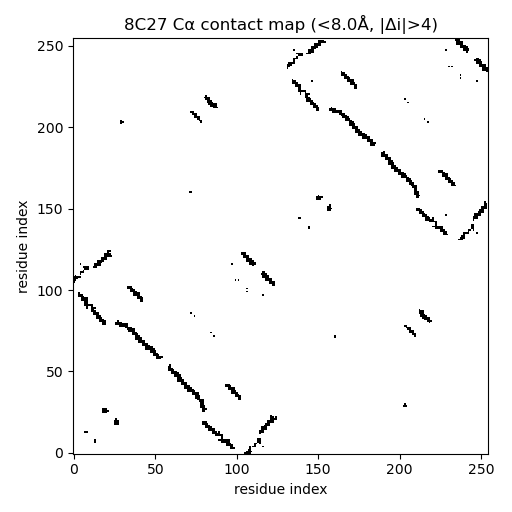 1
ATOM 1378 C C . ARG B 1 45 ? -40.70600 27.53800 -2.78600 1.000 88.15320 70 ARG B C 1
ATOM 1379 O O . ARG B 1 45 ? -41.77100 27.86300 -2.26800 1.000 104.11348 70 ARG B O 1
ATOM 1383 N N . TYR B 1 46 ? -39.59400 28.28800 -2.67600 1.000 87.04045 71 TYR B N 1
ATOM 1384 C CA . TYR B 1 46 ? -39.42900 29.37900 -1.71100 1.000 91.60313 71 TYR B CA 1
ATOM 1385 C C . TYR B 1 46 ? -40.70200 30.22400 -1.53200 1.000 93.50599 71 TYR B C 1
ATOM 1386 O O . TYR B 1 46 ? -41.25900 30.76000 -2.49100 1.000 92.83180 71 TYR B O 1
ATOM 1395 N N . GLY B 1 47 ? -41.15300 30.36400 -0.27800 1.000 94.30851 72 GLY B N 1
ATOM 1396 C CA . GLY B 1 47 ? -42.19500 31.32100 0.06600 1.000 90.46404 72 GLY B CA 1
ATOM 1397 C C . GLY B 1 47 ? -41.58600 32.69100 0.35200 1.000 87.28672 72 GLY B C 1
ATOM 1398 O O . GLY B 1 47 ? -40.46500 32.74600 0.83000 1.000 89.95484 72 GLY B O 1
ATOM 1399 N N . GLU B 1 48 ? -42.31200 33.77900 0.04500 1.000 87.49601 73 GLU B N 1
ATOM 1400 C CA . GLU B 1 48 ? -41.80300 35.12500 0.26800 1.000 88.40160 73 GLU B CA 1
ATOM 1401 C C . GLU B 1 48 ? -42.93600 36.15200 0.30900 1.000 90.87978 73 GLU B C 1
ATOM 1402 O O . GLU B 1 48 ? -43.55800 36.43000 -0.71700 1.000 90.68275 73 GLU B O 1
ATOM 1408 N N . GLY B 1 49 ? -43.16500 36.72500 1.50500 1.000 91.50302 74 GLY B N 1
ATOM 1409 C CA . GLY B 1 49 ? -44.28400 37.62000 1.76800 1.000 92.39964 74 GLY B CA 1
ATOM 1410 C C . GLY B 1 49 ? -45.45900 36.91300 2.45600 1.000 88.19969 74 GLY B C 1
ATOM 1411 O O . GLY B 1 49 ? -45.32600 35.80100 2.98500 1.000 81.51968 74 GLY B O 1
ATOM 1412 N N . THR B 1 50 ? -46.62500 37.58200 2.42500 1.000 87.60933 75 THR B N 1
ATOM 1413 C CA . THR B 1 50 ? -47.87000 37.04900 2.96800 1.000 80.41124 75 THR B CA 1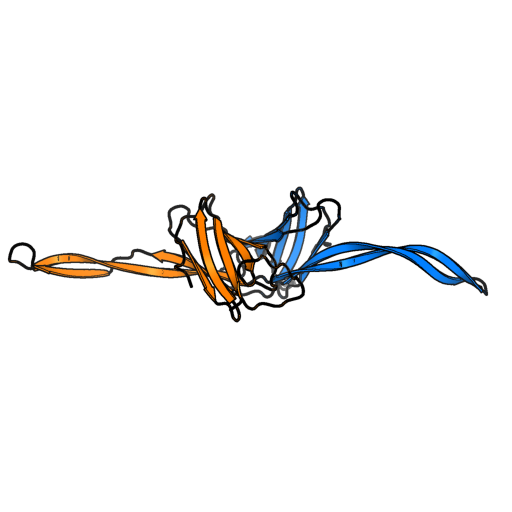
ATOM 1414 C C . THR B 1 50 ? -48.99600 37.45400 2.00600 1.000 75.80469 75 THR B C 1
ATOM 1415 O O . THR B 1 50 ? -48.90600 38.51800 1.41000 1.000 68.78888 75 THR B O 1
ATOM 1419 N N . LYS B 1 51 ? -49.99800 36.57800 1.78300 1.000 77.56537 76 LYS B N 1
ATOM 1420 C CA . LYS B 1 51 ? -51.18300 36.89700 0.98200 1.000 77.58060 76 LYS B CA 1
ATOM 1421 C C . LYS B 1 51 ? -52.37600 37.20800 1.90500 1.000 75.12377 76 LYS B C 1
ATOM 1422 O O . LYS B 1 51 ? -52.57900 36.49100 2.88800 1.000 71.98026 76 LYS B O 1
ATOM 1428 N N . LYS B 1 52 ? -53.20200 38.21100 1.53200 1.000 70.46844 77 LYS B N 1
ATOM 1429 C CA . LYS B 1 52 ? -54.51800 38.44500 2.12500 1.000 68.48113 77 LYS B CA 1
ATOM 1430 C C . LYS B 1 52 ? -55.60900 37.66300 1.38400 1.000 63.34882 77 LYS B C 1
ATOM 1431 O O . LYS B 1 52 ? -55.68100 37.65900 0.16600 1.000 70.10150 77 LYS B O 1
ATOM 1437 N N . ILE B 1 53 ? -56.51300 37.05200 2.13300 1.000 60.09203 78 ILE B N 1
ATOM 1438 C CA . ILE B 1 53 ? -57.76800 36.56600 1.59100 1.000 65.86875 78 ILE B CA 1
ATOM 1439 C C . ILE B 1 53 ? -58.84000 36.96600 2.59100 1.000 62.64821 78 ILE B C 1
ATOM 1440 O O . ILE B 1 53 ? -58.49900 37.29600 3.72100 1.000 59.91956 78 ILE B O 1
ATOM 1445 N N . GLU B 1 54 ? -60.11200 36.92900 2.19300 1.000 60.49416 79 GLU B N 1
ATOM 1446 C CA . GLU B 1 54 ? -61.18400 37.11400 3.15700 1.000 60.14284 79 GLU B CA 1
ATOM 1447 C C . GLU B 1 54 ? -61.69600 35.73900 3.58900 1.000 60.64407 79 GLU B C 1
ATOM 1448 O O . GLU B 1 54 ? -62.40000 35.08800 2.83900 1.000 61.57105 79 GLU B O 1
ATOM 1454 N N . TYR B 1 55 ? -61.39100 35.28300 4.80800 1.000 63.49852 80 TYR B N 1
ATOM 1455 C CA . TYR B 1 55 ? -61.86500 33.96000 5.16300 1.000 66.29691 80 TYR B CA 1
ATOM 1456 C C . TYR B 1 55 ? -63.26400 34.06500 5.76400 1.000 71.69199 80 TYR B C 1
ATOM 1457 O O . TYR B 1 55 ? -64.26300 33.80400 5.07900 1.000 80.52348 80 TYR B O 1
ATOM 1466 N N . ASP B 1 56 ? -63.34400 34.42800 7.04400 1.000 63.13481 81 ASP B N 1
ATOM 1467 C CA . ASP B 1 56 ? -64.63500 34.39600 7.71900 1.000 66.28325 81 ASP B CA 1
ATOM 1468 C C . ASP B 1 56 ? -65.08100 35.82400 8.02800 1.000 57.91517 81 ASP B C 1
ATOM 1469 O O . ASP B 1 56 ? -65.34100 36.18400 9.16500 1.000 54.78107 81 ASP B O 1
ATOM 1474 N N . GLY B 1 57 ? -65.18500 36.63000 6.97400 1.000 57.49639 82 GLY B N 1
ATOM 1475 C CA . GLY B 1 57 ? -65.56800 38.02400 7.10600 1.000 60.83559 82 GLY B CA 1
ATOM 1476 C C . GLY B 1 57 ? -64.45800 38.88900 7.68300 1.000 53.60044 82 GLY B C 1
ATOM 1477 O O . GLY B 1 57 ? -64.71000 39.98400 8.16700 1.000 55.40461 82 GLY B O 1
ATOM 1478 N N . GLN B 1 58 ? -63.22900 38.40300 7.54800 1.000 57.82297 83 GLN B N 1
ATOM 1479 C CA . GLN B 1 58 ? -62.05400 39.08500 8.05100 1.000 53.85835 83 GLN B CA 1
ATOM 1480 C C . GLN B 1 58 ? -60.84400 38.64500 7.21800 1.000 52.15651 83 GLN B C 1
ATOM 1481 O O . GLN B 1 58 ? -60.67900 37.44900 6.96000 1.000 57.25114 83 GLN B O 1
ATOM 1487 N N . THR B 1 59 ? -59.99700 39.61500 6.83100 1.000 50.65222 84 THR B N 1
ATOM 1488 C CA . THR B 1 59 ? -58.66500 39.33600 6.32000 1.000 49.79803 84 THR B CA 1
ATOM 1489 C C . THR B 1 59 ? -57.95800 38.27800 7.16000 1.000 60.14565 84 THR B C 1
ATOM 1490 O O . THR B 1 59 ? -57.77100 38.43800 8.37000 1.000 59.39061 84 THR B O 1
ATOM 1494 N N . TYR B 1 60 ? -57.60800 37.17800 6.48800 1.000 62.40277 85 TYR B N 1
ATOM 1495 C CA . TYR B 1 60 ? -56.75500 36.13700 7.03200 1.000 60.09472 85 TYR B CA 1
ATOM 1496 C C . TYR B 1 60 ? -55.47000 36.20800 6.20500 1.000 68.65678 85 TYR B C 1
ATOM 1497 O O . TYR B 1 60 ? -55.51900 36.58100 5.03000 1.000 75.24113 85 TYR B O 1
ATOM 1506 N N . SER B 1 61 ? -54.32400 35.99800 6.86500 1.000 69.46299 86 SER B N 1
ATOM 1507 C CA . SER B 1 61 ? -53.00300 36.05600 6.24900 1.000 69.41596 86 SER B CA 1
ATOM 1508 C C . SER B 1 61 ? -52.54600 34.64300 5.91300 1.000 70.80751 86 SER B C 1
ATOM 1509 O O . SER B 1 61 ? -52.32000 33.86500 6.84700 1.000 71.49951 86 SER B O 1
ATOM 1512 N N . ILE B 1 62 ? -52.43000 34.30100 4.61300 1.000 69.52927 87 ILE B N 1
ATOM 1513 C CA . ILE B 1 62 ? -51.79800 33.03500 4.26300 1.000 69.16207 87 ILE B CA 1
ATOM 1514 C C . ILE B 1 62 ? -50.36600 33.32500 3.79800 1.000 72.19615 87 ILE B C 1
ATOM 1515 O O . ILE B 1 62 ? -50.02900 34.47100 3.47000 1.000 74.88586 87 ILE B O 1
ATOM 1520 N N . PRO B 1 63 ? -49.44600 32.32800 3.87500 1.000 67.40710 88 PRO B N 1
ATOM 1521 C CA . PRO B 1 63 ? -48.10200 32.50700 3.31000 1.000 71.67573 88 PRO B CA 1
ATOM 1522 C C . PRO B 1 63 ? -48.18600 32.68000 1.79100 1.000 72.92109 88 PRO B C 1
ATOM 1523 O O . PRO B 1 63 ? -48.98500 32.00400 1.13400 1.000 69.62804 88 PRO B O 1
ATOM 1527 N N . SER B 1 64 ? -47.41600 33.64200 1.25300 1.000 72.54566 89 SER B N 1
ATOM 1528 C CA . SER B 1 64 ? -47.33600 33.88400 -0.18600 1.000 76.60080 89 SER B CA 1
ATOM 1529 C C . SER B 1 64 ? -46.23900 33.00300 -0.80600 1.000 80.12664 89 SER B C 1
ATOM 1530 O O . SER B 1 64 ? -45.07300 33.41500 -0.91400 1.000 83.57746 89 SER B O 1
ATOM 1533 N N . LEU B 1 65 ? -46.63800 31.78400 -1.21200 1.000 74.18206 90 LEU B N 1
ATOM 1534 C CA . LEU B 1 65 ? -45.72200 30.77800 -1.73400 1.000 84.19031 90 LEU B CA 1
ATOM 1535 C C . LEU B 1 65 ? -45.54600 30.95400 -3.24300 1.000 83.32807 90 LEU B C 1
ATOM 1536 O O . LEU B 1 65 ? -46.51900 31.20500 -3.96600 1.000 81.72017 90 LEU B O 1
ATOM 1541 N N . PHE B 1 66 ? -44.28200 30.83200 -3.68400 1.000 80.17496 91 PHE B N 1
ATOM 1542 C CA . PHE B 1 66 ? -43.90600 30.99800 -5.08100 1.000 82.07771 91 PHE B CA 1
ATOM 1543 C C . PHE B 1 66 ? -43.04800 29.81600 -5.53500 1.000 81.02844 91 PHE B C 1
ATOM 1544 O O . PHE B 1 66 ? -42.25900 29.27800 -4.76500 1.000 79.38151 91 PHE B O 1
ATOM 1552 N N . VAL B 1 67 ? -43.21400 29.41200 -6.80100 1.000 84.41696 92 VAL B N 1
ATOM 1553 C CA . VAL B 1 67 ? -42.38100 28.36800 -7.38400 1.000 76.85277 92 VAL B CA 1
ATOM 1554 C C . VAL B 1 67 ? -41.60400 28.93800 -8.57100 1.000 76.06161 92 VAL B C 1
ATOM 1555 O O . VAL B 1 67 ? -42.09300 29.81000 -9.29800 1.000 78.68985 92 VAL B O 1
ATOM 1559 N N . LYS B 1 68 ? -40.37700 28.42800 -8.74500 1.000 75.67532 93 LYS B N 1
ATOM 1560 C CA . LYS B 1 68 ? -39.47100 28.90700 -9.77400 1.000 69.68884 93 LYS B CA 1
ATOM 1561 C C . LYS B 1 68 ? -38.71700 27.71800 -10.35900 1.000 63.67602 93 LYS B C 1
ATOM 1562 O O . LYS B 1 68 ? -38.30800 26.83200 -9.61000 1.000 63.80995 93 LYS B O 1
ATOM 1568 N N . TRP B 1 69 ? -38.54300 27.72200 -11.69200 1.000 61.22797 94 TRP B N 1
ATOM 1569 C CA . TRP B 1 69 ? -37.61600 26.82100 -12.36700 1.000 57.15808 94 TRP B CA 1
ATOM 1570 C C . TRP B 1 69 ? -36.22700 27.45500 -12.46800 1.000 57.05880 94 TRP B C 1
ATOM 1571 O O . TRP B 1 69 ? -36.07400 28.47200 -13.16500 1.000 55.98692 94 TRP B O 1
ATOM 1582 N N . VAL B 1 70 ? -35.22700 26.79500 -11.84900 1.000 52.11107 95 VAL B N 1
ATOM 1583 C CA . VAL B 1 70 ? -33.85000 27.28500 -11.83800 1.000 54.28902 95 VAL B CA 1
ATOM 1584 C C . VAL B 1 70 ? -32.96300 26.38100 -12.70600 1.000 52.87017 95 VAL B C 1
ATOM 1585 O O . VAL B 1 70 ? -32.83600 25.17700 -12.44900 1.000 52.36427 95 VAL B O 1
ATOM 1589 N N . ASN B 1 71 ? -32.32200 26.98600 -13.72000 1.000 53.35486 96 ASN B N 1
ATOM 1590 C CA . ASN B 1 71 ? -31.27900 26.33500 -14.50900 1.000 46.86580 96 ASN B CA 1
ATOM 1591 C C . ASN B 1 71 ? -30.24500 25.67900 -13.59300 1.000 47.56865 96 ASN B C 1
ATOM 1592 O O . ASN B 1 71 ? -29.79600 26.31500 -12.63900 1.000 51.17005 96 ASN B O 1
ATOM 1597 N N . VAL B 1 72 ? -29.93400 24.40400 -13.86400 1.000 42.53500 97 VAL B N 1
ATOM 1598 C CA . VAL B 1 72 ? -29.07300 23.56300 -13.03800 1.000 46.33582 97 VAL B CA 1
ATOM 1599 C C . VAL B 1 72 ? -27.80100 23.25800 -13.81300 1.000 52.08899 97 VAL B C 1
ATOM 1600 O O . VAL B 1 72 ? -26.70200 23.39700 -13.30000 1.000 57.77108 97 VAL B O 1
ATOM 1604 N N . ASP B 1 73 ? -27.99900 22.76400 -15.04000 1.000 52.79008 98 ASP B N 1
ATOM 1605 C CA . ASP B 1 73 ? -26.94000 22.26700 -15.89700 1.000 47.04427 98 ASP B CA 1
ATOM 1606 C C . ASP B 1 73 ? -27.45700 22.19000 -17.33900 1.000 47.10444 98 ASP B C 1
ATOM 1607 O O . ASP B 1 73 ? -28.63300 22.45300 -17.58800 1.000 47.40838 98 ASP B O 1
ATOM 1612 N N . SER B 1 74 ? -26.57300 21.80800 -18.27500 1.000 48.29218 99 SER B N 1
ATOM 1613 C CA . SER B 1 74 ? -26.85900 21.86800 -19.70200 1.000 40.66941 99 SER B CA 1
ATOM 1614 C C . SER B 1 74 ? -26.18800 20.73400 -20.50300 1.000 44.48674 99 SER B C 1
ATOM 1615 O O . SER B 1 74 ? -25.27400 20.04200 -20.03400 1.000 40.88608 99 SER B O 1
ATOM 1618 N N . ALA B 1 75 ? -26.69300 20.54000 -21.73600 1.000 37.13081 100 ALA B N 1
ATOM 1619 C CA . ALA B 1 75 ? -26.18400 19.57300 -22.69800 1.000 37.44003 100 ALA B CA 1
ATOM 1620 C C . ALA B 1 75 ? -26.49500 20.05600 -24.10800 1.000 41.54687 100 ALA B C 1
ATOM 1621 O O . ALA B 1 75 ? -27.50200 20.73200 -24.34000 1.000 39.34913 100 ALA B O 1
ATOM 1623 N N . LYS B 1 76 ? -25.61600 19.68700 -25.04500 1.000 45.88239 101 LYS B N 1
ATOM 1624 C CA . LYS B 1 76 ? -25.76700 20.04200 -26.45100 1.000 45.81805 101 LYS B CA 1
ATOM 1625 C C . LYS B 1 76 ? -25.77000 18.76300 -27.29700 1.000 40.19598 101 LYS B C 1
ATOM 1626 O O . LYS B 1 76 ? -24.90900 17.92700 -27.11300 1.000 45.57099 101 LYS B O 1
ATOM 1632 N N . ALA B 1 77 ? -26.72900 18.57900 -28.20900 1.000 45.19067 102 ALA B N 1
ATOM 1633 C CA . ALA B 1 77 ? -26.63400 17.54800 -29.25100 1.000 44.03878 102 ALA B CA 1
ATOM 1634 C C . ALA B 1 77 ? -25.79500 18.03900 -30.43600 1.000 48.69662 102 ALA B C 1
ATOM 1635 O O . ALA B 1 77 ? -25.81000 19.24200 -30.74300 1.000 54.16288 102 ALA B O 1
ATOM 1637 N N . THR B 1 78 ? -25.12200 17.09400 -31.12600 1.000 45.65930 103 THR B N 1
ATOM 1638 C CA . THR B 1 78 ? -24.28600 17.39200 -32.29100 1.000 44.38834 103 THR B CA 1
ATOM 1639 C C . THR B 1 78 ? -24.94600 16.91600 -33.59400 1.000 48.96127 103 THR B C 1
ATOM 1640 O O . THR B 1 78 ? -25.05800 17.68800 -34.54600 1.000 52.13217 103 THR B O 1
ATOM 1644 N N . ALA B 1 79 ? -25.44100 15.67000 -33.62800 1.000 47.60581 104 ALA B N 1
ATOM 1645 C CA . ALA B 1 79 ? -26.01600 15.07600 -34.82900 1.000 41.71183 104 ALA B CA 1
ATOM 1646 C C . ALA B 1 79 ? -27.41200 14.51500 -34.56800 1.000 47.05120 104 ALA B C 1
ATOM 1647 O O . ALA B 1 79 ? -27.82200 14.27100 -33.42800 1.000 46.62280 104 ALA B O 1
ATOM 1649 N N . ALA B 1 80 ? -28.12500 14.24800 -35.66800 1.000 51.33688 105 ALA B N 1
ATOM 1650 C CA . ALA B 1 80 ? -29.44900 13.66400 -35.58900 1.000 42.12871 105 ALA B CA 1
ATOM 1651 C C . ALA B 1 80 ? -29.36300 12.16000 -35.39300 1.000 40.59325 105 ALA B C 1
ATOM 1652 O O . ALA B 1 80 ? -30.01100 11.42100 -36.12800 1.000 45.05151 105 ALA B O 1
ATOM 1654 N N . THR B 1 81 ? -28.63700 11.72000 -34.35200 1.000 41.39114 106 THR B N 1
ATOM 1655 C CA . THR B 1 81 ? -28.66000 10.30900 -33.96900 1.000 42.39847 106 THR B CA 1
ATOM 1656 C C . THR B 1 81 ? -29.15900 10.13700 -32.53700 1.000 38.25567 106 THR B C 1
ATOM 1657 O O . THR B 1 81 ? -29.27500 11.09900 -31.79500 1.000 43.50696 106 THR B O 1
ATOM 1661 N N . SER B 1 82 ? -29.49700 8.89200 -32.18000 1.000 40.25491 107 SER B N 1
ATOM 1662 C CA . SER B 1 82 ? -29.88300 8.51200 -30.83000 1.000 36.83934 107 SER B CA 1
ATOM 1663 C C . SER B 1 82 ? -28.67400 8.54900 -29.88600 1.000 35.23614 107 SER B C 1
ATOM 1664 O O . SER B 1 82 ? -27.59700 8.05600 -30.20600 1.000 40.88913 107 SER B O 1
ATOM 1667 N N . PHE B 1 83 ? -28.90800 9.09500 -28.68500 1.000 39.47206 108 PHE B N 1
ATOM 1668 C CA . PHE B 1 83 ? -27.94600 9.16100 -27.59100 1.000 34.89177 108 PHE B CA 1
ATOM 1669 C C . PHE B 1 83 ? -28.71800 9.37000 -26.28900 1.000 36.59139 108 PHE B C 1
ATOM 1670 O O . PHE B 1 83 ? -29.91100 9.73100 -26.28500 1.000 36.14730 108 PHE B O 1
ATOM 1678 N N . LYS B 1 84 ? -28.02900 9.04000 -25.19500 1.000 39.16667 109 LYS B N 1
ATOM 1679 C CA . LYS B 1 84 ? -28.44500 9.41300 -23.86200 1.000 33.25994 109 LYS B CA 1
ATOM 1680 C C . LYS B 1 84 ? -27.42000 10.39800 -23.34300 1.000 40.48398 109 LYS B C 1
ATOM 1681 O O . LYS B 1 84 ? -26.23600 10.23400 -23.65600 1.000 42.02265 109 LYS B O 1
ATOM 1687 N N . HIS B 1 85 ? -27.90500 11.40200 -22.59500 1.000 36.26351 110 HIS B N 1
ATOM 1688 C CA . HIS B 1 85 ? -27.08600 12.25800 -21.75600 1.000 35.06333 110 HIS B CA 1
ATOM 1689 C C . HIS B 1 85 ? -27.46000 12.04900 -20.28200 1.000 37.82838 110 HIS B C 1
ATOM 1690 O O . HIS B 1 85 ? -28.61200 12.10700 -19.89800 1.000 41.37357 110 HIS B O 1
ATOM 1697 N N . THR B 1 86 ? -26.48500 11.85400 -19.41400 1.000 38.78335 111 THR B N 1
ATOM 1698 C CA . THR B 1 86 ? -26.78600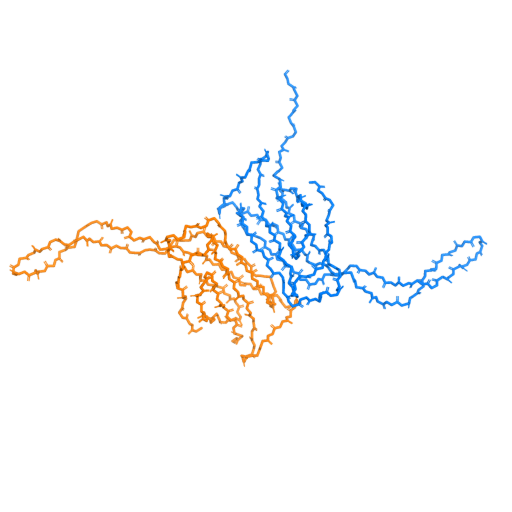 11.74400 -17.99700 1.000 41.14940 111 THR B CA 1
ATOM 1699 C C . THR B 1 86 ? -26.23200 12.90200 -17.16500 1.000 40.86958 111 THR B C 1
ATOM 1700 O O . THR B 1 86 ? -25.04100 13.13200 -17.09500 1.000 43.02986 111 THR B O 1
ATOM 1704 N N . PHE B 1 87 ? -27.12700 13.62500 -16.51200 1.000 38.76375 112 PHE B N 1
ATOM 1705 C CA . PHE B 1 87 ? -26.74900 14.59300 -15.51000 1.000 39.20954 112 PHE B CA 1
ATOM 1706 C C . PHE B 1 87 ? -26.47900 13.87000 -14.19400 1.000 41.72212 112 PHE B C 1
ATOM 1707 O O . PHE B 1 87 ? -27.19800 12.94000 -13.83200 1.000 44.20552 112 PHE B O 1
ATOM 1715 N N . GLU B 1 88 ? -25.42900 14.31600 -13.48800 1.000 44.33405 113 GLU B N 1
ATOM 1716 C CA . GLU B 1 88 ? -24.98700 13.67400 -12.26100 1.000 45.18051 113 GLU B CA 1
ATOM 1717 C C . GLU B 1 88 ? -24.93100 14.70500 -11.13800 1.000 50.82244 113 GLU B C 1
ATOM 1718 O O . GLU B 1 88 ? -25.10300 15.91000 -11.38800 1.000 48.54783 113 GLU B O 1
ATOM 1724 N N . ASN B 1 89 ? -24.75500 14.18100 -9.90400 1.000 52.15312 114 ASN B N 1
ATOM 1725 C CA . ASN B 1 89 ? -24.62000 14.96500 -8.67600 1.000 52.64767 114 ASN B CA 1
ATOM 1726 C C . ASN B 1 89 ? -25.87500 15.79000 -8.40100 1.000 56.92512 114 ASN B C 1
ATOM 1727 O O . ASN B 1 89 ? -25.81000 16.94800 -7.98000 1.000 52.63966 114 ASN B O 1
ATOM 1732 N N . LEU B 1 90 ? -27.02700 15.19200 -8.67200 1.000 55.76677 115 LEU B N 1
ATOM 1733 C CA . LEU B 1 90 ? -28.28100 15.87400 -8.41800 1.000 53.78575 115 LEU B CA 1
ATOM 1734 C C . LEU B 1 90 ? -28.75200 15.48700 -7.00500 1.000 56.78863 115 LEU B C 1
ATOM 1735 O O . LEU B 1 90 ? -28.14100 14.59800 -6.38800 1.000 52.62728 115 LEU B O 1
ATOM 1740 N N . ASP B 1 91 ? -29.80300 16.17900 -6.50400 1.000 55.06063 116 ASP B N 1
ATOM 1741 C CA . ASP B 1 91 ? -30.44700 15.89600 -5.22000 1.000 50.64268 116 ASP B CA 1
ATOM 1742 C C . ASP B 1 91 ? -31.67500 15.01900 -5.47100 1.000 51.49266 116 ASP B C 1
ATOM 1743 O O . ASP B 1 91 ? -32.58600 15.48800 -6.14500 1.000 52.94152 116 ASP B O 1
ATOM 1748 N N . ASN B 1 92 ? -31.69400 13.77500 -4.93100 1.000 55.56217 117 ASN B N 1
ATOM 1749 C CA . ASN B 1 92 ? -32.77000 12.79600 -5.14700 1.000 52.21822 117 ASN B CA 1
ATOM 1750 C C . ASN B 1 92 ? -34.12300 13.28500 -4.61600 1.000 55.30542 117 ASN B C 1
ATOM 1751 O O . ASN B 1 92 ? -35.17800 12.86200 -5.10200 1.000 64.68078 117 ASN B O 1
ATOM 1756 N N . ALA B 1 93 ? -34.10000 14.16400 -3.61000 1.000 55.45771 118 ALA B N 1
ATOM 1757 C CA . ALA B 1 93 ? -35.32000 14.66500 -2.99400 1.000 54.69860 118 ALA B CA 1
ATOM 1758 C C . ALA B 1 93 ? -35.99900 15.70600 -3.88300 1.000 53.23108 118 ALA B C 1
ATOM 1759 O O . ALA B 1 93 ? -37.13700 16.08300 -3.61500 1.000 56.20454 118 ALA B O 1
ATOM 1761 N N . LYS B 1 94 ? -35.32600 16.18600 -4.93600 1.000 49.67612 119 LYS B N 1
ATOM 1762 C CA . LYS B 1 94 ? -35.83300 17.35200 -5.63700 1.000 53.74432 119 LYS B CA 1
ATOM 1763 C C . LYS B 1 94 ? -36.54000 16.95100 -6.92800 1.000 54.60725 119 LYS B C 1
ATOM 1764 O O . LYS B 1 94 ? -36.49000 15.80200 -7.37600 1.000 53.52802 119 LYS B O 1
ATOM 1770 N N . THR B 1 95 ? -37.19900 17.96300 -7.49300 1.000 45.96295 120 THR B N 1
ATOM 1771 C CA . THR B 1 95 ? -38.00700 17.86300 -8.68300 1.000 47.03557 120 THR B CA 1
ATOM 1772 C C . THR B 1 95 ? -37.37900 18.69500 -9.79400 1.000 56.48313 120 THR B C 1
ATOM 1773 O O . THR B 1 95 ? -37.29500 19.92800 -9.68300 1.000 52.36193 120 THR B O 1
ATOM 1777 N N . TYR B 1 96 ? -37.04700 17.98700 -10.89000 1.000 56.34261 121 TYR B N 1
ATOM 1778 C CA . TYR B 1 96 ? -36.42900 18.58200 -12.05000 1.000 47.72360 121 TYR B CA 1
ATOM 1779 C C . TYR B 1 96 ? -37.25400 18.33800 -13.30800 1.000 48.85728 121 TYR B C 1
ATOM 1780 O O . TYR B 1 96 ? -37.98500 17.35800 -13.39200 1.000 53.47546 121 TYR B O 1
ATOM 1789 N N . ARG B 1 97 ? -37.09400 19.23800 -14.28600 1.000 44.47010 122 ARG B N 1
ATOM 1790 C CA . ARG B 1 97 ? -37.46200 18.98900 -15.66900 1.000 44.54052 122 ARG B CA 1
ATOM 1791 C C . ARG B 1 97 ? -36.27600 19.26000 -16.59800 1.000 47.82572 122 ARG B C 1
ATOM 1792 O O . ARG B 1 97 ? -35.31600 19.90400 -16.19300 1.000 53.79775 122 ARG B O 1
ATOM 1800 N N . VAL B 1 98 ? -36.37400 18.76400 -17.85100 1.000 45.41946 123 VAL B N 1
ATOM 1801 C CA . VAL B 1 98 ? -35.52500 19.17700 -18.96000 1.000 39.63344 123 VAL B CA 1
ATOM 1802 C C . VAL B 1 98 ? -36.39200 19.86900 -20.01000 1.000 37.58927 123 VAL B C 1
ATOM 1803 O O . VAL B 1 98 ? -37.39500 19.33000 -20.45700 1.000 46.61188 123 VAL B O 1
ATOM 1807 N N . ILE B 1 99 ? -36.01200 21.08600 -20.38800 1.000 41.88141 124 ILE B N 1
ATOM 1808 C CA . ILE B 1 99 ? -36.57700 21.74900 -21.54900 1.000 38.87951 124 ILE B CA 1
ATOM 1809 C C . ILE B 1 99 ? -35.51500 21.73900 -22.64400 1.000 37.80740 124 ILE B C 1
ATOM 1810 O O . ILE B 1 99 ? -34.33500 21.53200 -22.35500 1.000 39.42830 124 ILE B O 1
ATOM 1815 N N . GLU B 1 100 ? -35.94700 21.92300 -23.89800 1.000 41.88652 125 GLU B N 1
ATOM 1816 C CA . GLU B 1 100 ? -35.10800 21.76200 -25.07600 1.000 40.04077 125 GLU B CA 1
ATOM 1817 C C . GLU B 1 100 ? -35.38700 22.90700 -26.05100 1.000 46.46306 125 GLU B C 1
ATOM 1818 O O . GLU B 1 100 ? -36.53600 23.17900 -26.36100 1.000 47.10478 125 GLU B O 1
ATOM 1824 N N . ARG B 1 101 ? -34.33900 23.53500 -26.59000 1.000 47.77865 126 ARG B N 1
ATOM 1825 C CA . ARG B 1 101 ? -34.49400 24.46300 -27.70000 1.000 51.78347 126 ARG B CA 1
ATOM 1826 C C . ARG B 1 101 ? -33.79100 23.87000 -28.92400 1.000 51.79690 126 ARG B C 1
ATOM 1827 O O . ARG B 1 101 ? -32.59200 23.61600 -28.90600 1.000 52.08232 126 ARG B O 1
ATOM 1835 N N . VAL B 1 102 ? -34.53300 23.63500 -30.00000 1.000 52.96141 127 VAL B N 1
ATOM 1836 C CA . VAL B 1 102 ? -33.95700 23.00200 -31.18000 1.000 53.78428 127 VAL B CA 1
ATOM 1837 C C . VAL B 1 102 ? -34.53500 23.68400 -32.41200 1.000 48.90283 127 VAL B C 1
ATOM 1838 O O . VAL B 1 102 ? -35.73800 23.86000 -32.50100 1.000 54.51944 127 VAL B O 1
ATOM 1842 N N . SER B 1 103 ? -33.64900 24.05200 -33.34200 1.000 52.95726 128 SER B N 1
ATOM 1843 C CA . SER B 1 103 ? -34.01100 24.52700 -34.66900 1.000 55.56733 128 SER B CA 1
ATOM 1844 C C . SER B 1 103 ? -34.25400 23.34000 -35.59900 1.000 59.53480 128 SER B C 1
ATOM 1845 O O . SER 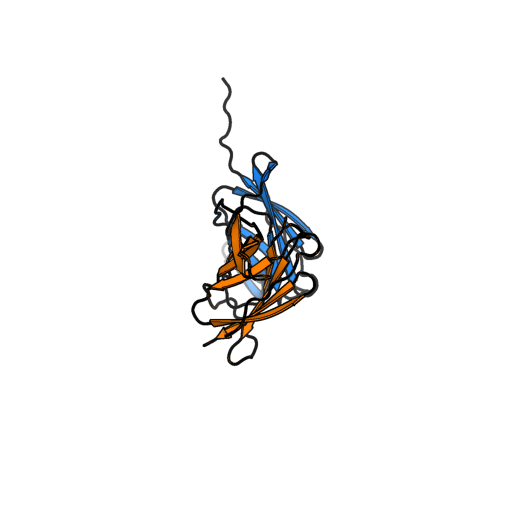B 1 103 ? -33.35400 22.51100 -35.77300 1.000 64.85710 128 SER B O 1
ATOM 1848 N N . GLY B 1 104 ? -35.47500 23.24000 -36.15100 1.000 59.84537 129 GLY B N 1
ATOM 1849 C CA . GLY B 1 104 ? -35.77700 22.33900 -37.26400 1.000 59.52309 129 GLY B CA 1
ATOM 1850 C C . GLY B 1 104 ? -36.64700 21.14300 -36.88100 1.000 58.80878 129 GLY B C 1
ATOM 1851 O O . GLY B 1 104 ? -37.05700 20.38100 -37.75500 1.000 60.93851 129 GLY B O 1
ATOM 1852 N N . TYR B 1 105 ? -36.90300 21.00100 -35.57100 1.000 60.87339 130 TYR B N 1
ATOM 1853 C CA . TYR B 1 105 ? -37.57600 19.86400 -34.96700 1.000 56.71762 130 TYR B CA 1
ATOM 1854 C C . TYR B 1 105 ? -38.49400 20.37700 -33.86700 1.000 58.31817 130 TYR B C 1
ATOM 1855 O O . TYR B 1 105 ? -38.32500 21.50300 -33.38400 1.000 58.16240 130 TYR B O 1
ATOM 1864 N N . ALA B 1 106 ? -39.41600 19.50900 -33.44400 1.000 52.97115 131 ALA B N 1
ATOM 1865 C CA . ALA B 1 106 ? -40.31100 19.81900 -32.34500 1.000 57.27453 131 ALA B CA 1
ATOM 1866 C C . ALA B 1 106 ? -40.14000 18.77800 -31.23700 1.000 57.64172 131 ALA B C 1
ATOM 1867 O O . ALA B 1 106 ? -40.46200 17.59700 -31.37400 1.000 57.04996 131 ALA B O 1
ATOM 1869 N N . PRO B 1 107 ? -39.64700 19.16900 -30.05700 1.000 50.80654 132 PRO B N 1
ATOM 1870 C CA . PRO B 1 107 ? -39.58700 18.21100 -28.95500 1.000 48.17491 132 PRO B CA 1
ATOM 1871 C C . PRO B 1 107 ? -40.95400 17.64600 -28.55900 1.000 50.57733 132 PRO B C 1
ATOM 1872 O O . PRO B 1 107 ? -41.92200 18.38000 -28.40100 1.000 63.84917 132 PRO B O 1
ATOM 1876 N N . GLU B 1 108 ? -40.99700 16.32100 -28.39400 1.000 50.22968 133 GLU B N 1
ATOM 1877 C CA . GLU B 1 108 ? -42.12800 15.58700 -27.86300 1.000 53.19374 133 GLU B CA 1
ATOM 1878 C C . GLU B 1 108 ? -41.64500 14.90400 -26.59400 1.000 53.42737 133 GLU B C 1
ATOM 1879 O O . GLU B 1 108 ? -40.96100 13.88500 -26.67300 1.000 48.31741 133 GLU B O 1
ATOM 1885 N N . TYR B 1 109 ? -42.01500 15.48200 -25.43500 1.000 54.71450 134 TYR B N 1
ATOM 1886 C CA . TYR B 1 109 ? -41.58700 14.98900 -24.13600 1.000 48.28252 134 TYR B CA 1
ATOM 1887 C C . TYR B 1 109 ? -42.45000 13.79700 -23.76600 1.000 54.58951 134 TYR B C 1
ATOM 1888 O O . TYR B 1 109 ? -43.57500 13.97300 -23.31100 1.000 64.96170 134 TYR B O 1
ATOM 1897 N N . VAL B 1 110 ? -41.91100 12.59600 -23.98300 1.000 48.36263 135 VAL B N 1
ATOM 1898 C CA . VAL B 1 110 ? -42.70900 11.38200 -24.00400 1.000 50.64766 135 VAL B CA 1
ATOM 1899 C C . VAL B 1 110 ? -42.98700 10.90800 -22.57700 1.000 54.36993 135 VAL B C 1
ATOM 1900 O O . VAL B 1 110 ? -44.12500 10.65400 -22.21900 1.000 54.47343 135 VAL B O 1
ATOM 1904 N N . SER B 1 111 ? -41.93700 10.78800 -21.76400 1.000 52.86853 136 SER B N 1
ATOM 1905 C CA . SER B 1 111 ? -42.03500 10.20500 -20.43600 1.000 49.65790 136 SER B CA 1
ATOM 1906 C C . SER B 1 111 ? -40.93200 10.77500 -19.54800 1.000 51.76494 136 SER B C 1
ATOM 1907 O O . SER B 1 111 ? -39.87700 11.18900 -20.02700 1.000 51.40944 136 SER B O 1
ATOM 1910 N N . PHE B 1 112 ? -41.19000 10.75400 -18.24400 1.000 49.88631 137 PHE B N 1
ATOM 1911 C CA . PHE B 1 112 ? -40.14300 10.87800 -17.26400 1.000 43.23354 137 PHE B CA 1
ATOM 1912 C C . PHE B 1 112 ? -40.36300 9.79900 -16.22300 1.000 50.55998 137 PHE B C 1
ATOM 1913 O O . PHE B 1 112 ? -41.23700 9.94600 -15.38800 1.000 55.85173 137 PHE B O 1
ATOM 1921 N N . VAL B 1 113 ? -39.57000 8.72500 -16.27000 1.000 55.86460 138 VAL B N 1
ATOM 1922 C CA . VAL B 1 113 ? -39.84900 7.55500 -15.44800 1.000 55.36199 138 VAL B CA 1
ATOM 1923 C C . VAL B 1 113 ? -38.54400 6.87800 -15.02100 1.000 53.18016 138 VAL B C 1
ATOM 1924 O O . VAL B 1 113 ? -37.67200 6.57700 -15.83500 1.000 62.88715 138 VAL B O 1
ATOM 1928 N N . ASN B 1 114 ? -38.44400 6.60500 -13.71900 1.000 52.81764 139 ASN B N 1
ATOM 1929 C CA . ASN B 1 114 ? -37.30900 5.90800 -13.14700 1.000 57.93896 139 ASN B CA 1
ATOM 1930 C C . ASN B 1 114 ? -36.01900 6.66800 -13.50200 1.000 58.71266 139 ASN B C 1
ATOM 1931 O O . ASN B 1 114 ? -34.96900 6.09100 -13.78300 1.000 51.98382 139 ASN B O 1
ATOM 1936 N N . GLY B 1 115 ? -36.10900 8.00400 -13.44800 1.000 57.28274 140 GLY B N 1
ATOM 1937 C CA . GLY B 1 115 ? -34.96400 8.87500 -13.62200 1.000 45.36814 140 GLY B CA 1
ATOM 1938 C C . GLY B 1 115 ? -34.53000 9.00600 -15.07600 1.000 47.16195 140 GLY B C 1
ATOM 1939 O O . GLY B 1 115 ? -33.39300 9.41200 -15.31700 1.000 45.13704 140 GLY B O 1
ATOM 1940 N N . VAL B 1 116 ? -35.44700 8.68600 -16.01400 1.000 45.72265 141 VAL B N 1
ATOM 1941 C CA . VAL B 1 116 ? -35.17800 8.75300 -17.44500 1.000 43.60624 141 VAL B CA 1
ATOM 1942 C C . VAL B 1 116 ? -36.24100 9.61500 -18.11300 1.000 42.13115 141 VAL B C 1
ATOM 1943 O O . VAL B 1 116 ? -37.41100 9.28400 -18.04700 1.000 48.23324 141 VAL B O 1
ATOM 1947 N N . VAL B 1 117 ? -35.79300 10.71500 -18.72900 1.000 37.31436 142 VAL B N 1
ATOM 1948 C CA . VAL B 1 117 ? -36.58300 11.59600 -19.57900 1.000 41.60917 142 VAL B CA 1
ATOM 1949 C C . VAL B 1 117 ? -36.38500 11.14100 -21.02800 1.000 42.30970 142 VAL B C 1
ATOM 1950 O O . VAL B 1 117 ? -35.24600 11.07800 -21.50400 1.000 41.82224 142 VAL B O 1
ATOM 1954 N N . THR B 1 118 ? -37.49600 10.97000 -21.74900 1.000 41.91919 143 THR B N 1
ATOM 1955 C CA . THR B 1 118 ? -37.49200 10.42800 -23.09300 1.000 39.11467 143 THR B CA 1
ATOM 1956 C C . THR B 1 118 ? -38.05400 11.55600 -23.92100 1.000 39.54693 143 THR B C 1
ATOM 1957 O O . THR B 1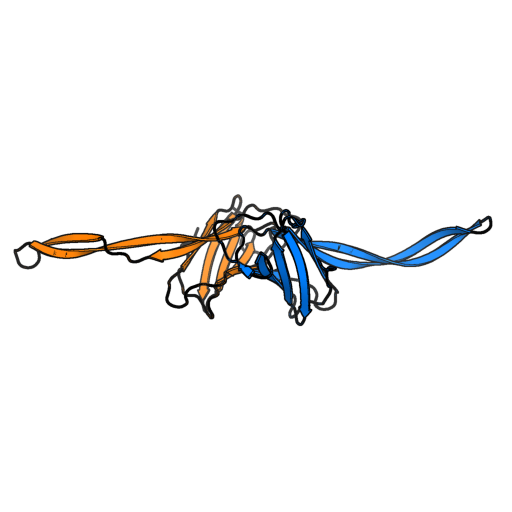 118 ? -39.08900 12.08200 -23.55900 1.000 43.45747 143 THR B O 1
ATOM 1961 N N . ILE B 1 119 ? -37.27300 11.98100 -24.91800 1.000 40.30343 144 ILE B N 1
ATOM 1962 C CA . ILE B 1 119 ? -37.62900 13.06900 -25.80700 1.000 44.30803 144 ILE B CA 1
ATOM 1963 C C . ILE B 1 119 ? -37.49400 12.58100 -27.25200 1.000 46.47209 144 ILE B C 1
ATOM 1964 O O . ILE B 1 119 ? -36.46300 12.00300 -27.60700 1.000 49.25406 144 ILE B O 1
ATOM 1969 N N . LYS B 1 120 ? -38.55600 12.80900 -28.05100 1.000 43.03808 145 LYS B N 1
ATOM 1970 C CA . LYS B 1 120 ? -38.57400 12.44600 -29.45600 1.000 46.78330 145 LYS B CA 1
ATOM 1971 C C . LYS B 1 120 ? -38.65400 13.75500 -30.22800 1.000 43.62193 145 LYS B C 1
ATOM 1972 O O . LYS B 1 120 ? -39.60500 14.50400 -30.08900 1.000 46.77946 145 LYS B O 1
ATOM 1978 N N . ASN B 1 121 ? -37.59300 14.04200 -30.98300 1.000 44.75527 146 ASN B N 1
ATOM 1979 C CA . ASN B 1 121 ? -37.52200 15.21800 -31.81300 1.000 42.84307 146 ASN B CA 1
ATOM 1980 C C . ASN B 1 121 ? -38.16700 14.92100 -33.16800 1.000 51.48735 146 ASN B C 1
ATOM 1981 O O . ASN B 1 121 ? -37.67500 14.07400 -33.91300 1.000 54.08402 146 ASN B O 1
ATOM 1985 N N . ASN B 1 122 ? -39.24800 15.64600 -33.50000 1.000 55.08753 147 ASN B N 1
ATOM 1986 C CA . ASN B 1 122 ? -40.04300 15.40700 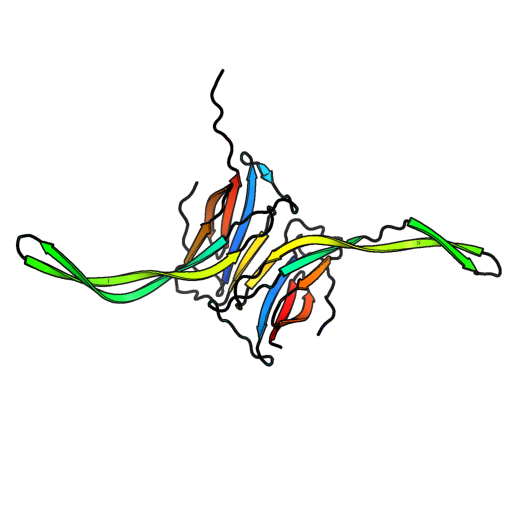-34.70100 1.000 53.42415 147 ASN B CA 1
ATOM 1987 C C . ASN B 1 122 ? -39.83500 16.55500 -35.69000 1.000 55.26768 147 ASN B C 1
ATOM 1988 O O . ASN B 1 122 ? -40.11800 17.69600 -35.32800 1.000 61.41789 147 ASN B O 1
ATOM 1993 N N . LYS B 1 123 ? -39.30100 16.24200 -36.89400 1.000 58.24840 148 LYS B N 1
ATOM 1994 C CA . LYS B 1 123 ? -39.07000 17.19400 -37.98500 1.000 62.47785 148 LYS B CA 1
ATOM 1995 C C . LYS B 1 123 ? -40.37100 17.90400 -38.32700 1.000 72.49893 148 LYS B C 1
ATOM 1996 O O . LYS B 1 123 ? -41.39600 17.22900 -38.41300 1.000 65.95101 148 LYS B O 1
ATOM 2002 N N . ASP B 1 124 ? -40.29300 19.22500 -38.58300 1.000 82.05348 149 ASP B N 1
ATOM 2003 C CA . ASP B 1 124 ? -41.45700 20.07000 -38.84300 1.000 86.32348 149 ASP B CA 1
ATOM 2004 C C . ASP B 1 124 ? -41.24300 20.84000 -40.15800 1.000 88.00382 149 ASP B C 1
ATOM 2005 O O . ASP B 1 124 ? -40.16800 21.47000 -40.28900 1.000 77.79529 149 ASP B O 1
#

Sequence (255 aa):
ENEPKEGIPVDKKITVNKTWAVDGNEVNKADETVDAVFTLQVKQRYGEGTKKIEYDGQTYSIPSLFVKWVNVDSAKATAATSFKHTFENLDNAKTYRVIERVSGYAPEYVSFVNGVVTIKNNKDSNEPTPIENEPKEGIPVDKKITVNKTWAVDGNEVNKADETVDAVFTLQVKQRYGEGTKKIEYDGQTYSIPSLFVKWVNVDSAKATAATSFKHTFENLDNAKTYRVIERVSGYAPEYVSFVNGVVTIKNNKD

Radius of gyration: 24.24 Å; Cα contacts (8 Å, |Δi|>4): 656; chains: 2; bounding box: 82×47×66 Å

B-factor: mean 56.1, std 15.42, range [29.62, 121.3]